Protein 9KZA (pdb70)

Secondary structure (DSSP, 8-state):
-B-TTT-SBGGG--GGG------S-EEEEEES-----TT--HHHHHHH-TT-EEEE--SS---HHHHHHHT-TTSEEEEES-GGGS-TTS-EESSPPSSSPEEEEEEES-HHHHHHHHHS-GGGTTSPEEPP-GGGGGGGTS----HHHHHHHHHHHTT-HHHHHHHHHHHHHHHHHHHHHT-/-B-TTT-SBGGG--GGG------S-EEEEEES-----TT--HHHHHHH-TT-EEEE--SS---HHHHHHHT-TTSEEEEE--GGGS-TTS-EESSPPSSSPEEEEEEES-HHHHHHHHHS-GGGTTSPEEPP-GGGGGGGT-----HHHHHHHHHHHTT-HHHHHHHHHHHHHHHHHHHHHT-

Nearest PDB structures (foldseek):
  1bmt-assembly1_B  TM=3.415E-01  e=7.542E-02  Escherichia coli
  5dzs-assembly2_A  TM=2.356E-01  e=1.174E+00  Clostridioides difficile 630
  6kj8-assembly1_E-2  TM=3.537E-01  e=7.171E+00  Escherichia coli K-12
  1bmt-assembly1_B  TM=3.044E-01  e=2.001E-02  Escherichia coli
  3kw2-assembly1_B  TM=4.092E-01  e=3.458E-01  Porphyromonas gingivalis ATCC 33277

B-factor: mean 41.58, std 12.03, range [20.18, 84.3]

Radius of gyration: 24.25 Å; Cα contacts (8 Å, |Δi|>4): 607; chains: 2; bounding box: 52×54×65 Å

Sequence (366 aa):
RRCQRCLLPEKLCLCSTITPAQAKSRFCLLMFDTPMKPSNTGRLIADILPDTVAFQWSRTEPSQDLLDLVQNPYYQPMVVFPASYADEQREVIFTPPAGKPPLFIMLDGTWPEARKMFRKSPYLDNLPVISVDLSRLSAYRLREYCTAEVAIALLDMAGDTGAAAGLGEHFTRFKTRYLAGKTRRCQRCLLPEKLCLCSTITPAQAKSRFCLLMFDTPMKPSNTGRLIADILPDTVAFQWSRTEPSQDLLDLVQNPYYQPMVVFPASYADEQREVIFTPPAGKPPLFIMLDGTWPEARKMFRKSPYLDNLPVISVDLSRLSAYRLRQYCTAEVAIALLDMAGDTGAAAGLGEHFTRFKTRYLAGKT

Solvent-accessible surface area: 18010 Å² total; per-residue (Å²): 178,98,24,172,143,6,17,0,36,64,187,33,51,2,46,117,43,46,96,80,31,171,31,85,2,62,0,0,1,0,18,29,39,68,71,58,49,21,76,20,11,0,22,1,0,33,46,3,5,89,70,18,38,54,30,94,19,37,108,66,114,40,46,114,98,5,38,74,25,6,121,58,111,138,20,55,12,0,0,10,11,49,30,105,98,17,110,194,103,39,107,45,29,137,87,19,49,104,80,76,29,8,0,0,0,4,12,3,20,74,146,81,35,9,13,31,0,17,165,24,0,96,28,3,71,130,21,19,0,0,22,25,55,41,70,95,0,56,83,40,164,25,80,116,138,47,28,0,17,24,0,0,0,0,0,22,26,35,56,18,75,54,0,0,50,21,0,5,97,3,4,62,57,8,104,81,62,75,85,48,31,150,154,118,52,18,154,140,4,26,0,41,121,180,36,48,2,44,114,45,46,93,82,33,171,31,85,2,62,0,0,1,0,10,11,27,71,53,62,34,45,77,18,10,0,19,0,0,34,41,3,6,89,72,16,37,55,30,83,35,35,56,114,133,40,46,111,99,5,33,77,25,8,126,56,110,138,22,48,12,0,1,13,10,58,31,100,92,21,70,118,106,35,108,46,30,139,81,16,48,107,83,83,31,9,0,0,0,5,12,1,19,70,121,65,26,10,12,44,0,20,169,49,0,94,38,4,74,107,25,13,0,0,22,24,58,44,83,95,2,85,81,38,163,35,96,150,103,48,26,0,13,24,0,0,0,0,0,20,24,34,55,16,77,52,0,0,50,22,0,5,100,3,4,58,62,7,104,82,62,62,82,52,34,98,126

Structure (mmCIF, N/CA/C/O backbone):
data_9KZA
#
_entry.id   9KZA
#
_cell.length_a   58.660
_cell.length_b   41.980
_cell.length_c   74.640
_cell.angle_alpha   90.00
_cell.angle_beta   97.40
_cell.angle_gamma   90.00
#
_symmetry.space_group_name_H-M   'P 1 21 1'
#
loop_
_entity.id
_entity.type
_entity.pdbx_description
1 polymer 'tRNA-uridine aminocarboxypropyltransferase'
2 non-polymer SINEFUNGIN
3 non-polymer 'ZINC ION'
4 non-polymer 'SULFATE ION'
5 water water
#
loop_
_atom_site.group_PDB
_atom_site.id
_atom_site.type_symbol
_atom_site.label_atom_id
_atom_site.label_alt_id
_atom_site.label_comp_id
_atom_site.label_asym_id
_atom_site.label_entity_id
_atom_site.label_seq_id
_atom_site.pdbx_PDB_ins_code
_atom_site.Cartn_x
_atom_site.Cartn_y
_atom_site.Cartn_z
_atom_site.occupancy
_atom_site.B_iso_or_equiv
_atom_site.auth_seq_id
_atom_site.auth_comp_id
_atom_site.auth_asym_id
_atom_site.auth_atom_id
_atom_site.pdbx_PDB_model_num
ATOM 1 N N . ARG A 1 1 ? 21.805 -16.941 41.944 1.00 62.35 29 ARG A N 1
ATOM 2 C CA . ARG A 1 1 ? 22.354 -15.773 42.617 1.00 58.84 29 ARG A CA 1
ATOM 3 C C . ARG A 1 1 ? 21.419 -14.576 42.490 1.00 57.69 29 ARG A C 1
ATOM 4 O O . ARG A 1 1 ? 21.452 -13.671 43.323 1.00 58.40 29 ARG A O 1
ATOM 9 N N . ARG A 1 2 ? 20.603 -14.564 41.437 1.00 53.73 30 ARG A N 1
ATOM 10 C CA . ARG A 1 2 ? 19.648 -13.492 41.194 1.00 52.07 30 ARG A CA 1
ATOM 11 C C . ARG A 1 2 ? 18.247 -13.981 41.529 1.00 55.07 30 ARG A C 1
ATOM 12 O O . ARG A 1 2 ? 17.885 -15.125 41.228 1.00 54.25 30 ARG A O 1
ATOM 20 N N . CYS A 1 3 ? 17.467 -13.126 42.177 1.00 46.45 31 CYS A N 1
ATOM 21 C CA . CYS A 1 3 ? 16.093 -13.492 42.475 1.00 41.52 31 CYS A CA 1
ATOM 22 C C . CYS A 1 3 ? 15.332 -13.686 41.173 1.00 45.53 31 CYS A C 1
ATOM 23 O O . CYS A 1 3 ? 15.491 -12.917 40.224 1.00 44.94 31 CYS A O 1
ATOM 26 N N . GLN A 1 4 ? 14.527 -14.745 41.108 1.00 51.45 32 GLN A N 1
ATOM 27 C CA . GLN A 1 4 ? 13.785 -14.969 39.877 1.00 54.27 32 GLN A CA 1
ATOM 28 C C . GLN A 1 4 ? 12.553 -14.082 39.774 1.00 48.14 32 GLN A C 1
ATOM 29 O O . GLN A 1 4 ? 12.048 -13.888 38.666 1.00 46.48 32 GLN A O 1
ATOM 35 N N . ARG A 1 5 ? 12.079 -13.524 40.889 1.00 46.78 33 ARG A N 1
ATOM 36 C CA . ARG A 1 5 ? 10.925 -12.632 40.848 1.00 48.24 33 ARG A CA 1
ATOM 37 C C . ARG A 1 5 ? 11.336 -11.193 40.566 1.00 45.77 33 ARG A C 1
ATOM 38 O O . ARG A 1 5 ? 10.778 -10.558 39.668 1.00 51.11 33 ARG A O 1
ATOM 43 N N . CYS A 1 6 ? 12.302 -10.657 41.311 1.00 43.58 34 CYS A N 1
ATOM 44 C CA . CYS A 1 6 ? 12.654 -9.249 41.178 1.00 40.73 34 CYS A CA 1
ATOM 45 C C . CYS A 1 6 ? 13.938 -9.017 40.387 1.00 41.70 34 CYS A C 1
ATOM 46 O O . CYS A 1 6 ? 14.286 -7.859 40.128 1.00 39.87 34 CYS A O 1
ATOM 49 N N . LEU A 1 7 ? 14.638 -10.079 39.981 1.00 40.97 35 LEU A N 1
ATOM 50 C CA . LEU A 1 7 ? 15.760 -10.037 39.041 1.00 43.36 35 LEU A CA 1
ATOM 51 C C . LEU A 1 7 ? 17.003 -9.336 39.578 1.00 46.39 35 LEU A C 1
ATOM 52 O O . LEU A 1 7 ? 17.922 -9.058 38.804 1.00 52.93 35 LEU A O 1
ATOM 57 N N . LEU A 1 8 ? 17.054 -9.021 40.855 1.00 42.55 36 LEU A N 1
ATOM 58 C CA . LEU A 1 8 ? 18.231 -8.456 41.495 1.00 41.71 36 LEU A CA 1
ATOM 59 C C . LEU A 1 8 ? 19.040 -9.563 42.152 1.00 44.61 36 LEU A C 1
ATOM 60 O O . LEU A 1 8 ? 18.513 -10.648 42.408 1.00 43.19 36 LEU A O 1
ATOM 65 N N . PRO A 1 9 ? 20.326 -9.329 42.442 1.00 45.54 37 PRO A N 1
ATOM 66 C CA . PRO A 1 9 ? 21.087 -10.291 43.255 1.00 47.52 37 PRO A CA 1
ATOM 67 C C . PRO A 1 9 ? 20.318 -10.655 44.521 1.00 47.66 37 PRO A C 1
ATOM 68 O O . PRO A 1 9 ? 19.513 -9.870 45.026 1.00 41.29 37 PRO A O 1
ATOM 72 N N . GLU A 1 10 ? 20.560 -11.869 45.032 1.00 45.86 38 GLU A N 1
ATOM 73 C CA . GLU A 1 10 ? 19.689 -12.418 46.074 1.00 42.70 38 GLU A CA 1
ATOM 74 C C . GLU A 1 10 ? 19.792 -11.632 47.379 1.00 44.42 38 GLU A C 1
ATOM 75 O O . GLU A 1 10 ? 18.793 -11.463 48.096 1.00 41.79 38 GLU A O 1
ATOM 77 N N . LYS A 1 11 ? 20.988 -11.158 47.724 1.00 40.82 39 LYS A N 1
ATOM 78 C CA . LYS A 1 11 ? 21.086 -10.335 48.922 1.00 45.57 39 LYS A CA 1
ATOM 79 C C . LYS A 1 11 ? 20.380 -8.992 48.758 1.00 44.55 39 LYS A C 1
ATOM 80 O O . LYS A 1 11 ? 20.131 -8.322 49.764 1.00 45.53 39 LYS A O 1
ATOM 86 N N . LEU A 1 12 ? 20.033 -8.599 47.529 1.00 39.14 40 LEU A N 1
ATOM 87 C CA . LEU A 1 12 ? 19.340 -7.341 47.268 1.00 39.55 40 LEU A CA 1
ATOM 88 C C . LEU A 1 12 ? 17.864 -7.532 46.933 1.00 39.14 40 LEU A C 1
ATOM 89 O O . LEU A 1 12 ? 17.212 -6.575 46.495 1.00 38.59 40 LEU A O 1
ATOM 94 N N . CYS A 1 13 ? 17.328 -8.735 47.139 1.00 37.28 41 CYS A N 1
ATOM 95 C CA . CYS A 1 13 ? 15.944 -9.044 46.787 1.00 40.82 41 CYS A CA 1
ATOM 96 C C . CYS A 1 13 ? 14.974 -8.072 47.452 1.00 35.42 41 CYS A C 1
ATOM 97 O O . CYS A 1 13 ? 15.040 -7.832 48.661 1.00 34.49 41 CYS A O 1
ATOM 100 N N . LEU A 1 14 ? 14.070 -7.504 46.651 1.00 37.67 42 LEU A N 1
ATOM 101 C CA . LEU A 1 14 ? 13.126 -6.508 47.146 1.00 34.66 42 LEU A CA 1
ATOM 102 C C . LEU A 1 14 ? 11.718 -7.061 47.321 1.00 35.50 42 LEU A C 1
ATOM 103 O O . LEU A 1 14 ? 10.804 -6.295 47.655 1.00 32.38 42 LEU A O 1
ATOM 108 N N . CYS A 1 15 ? 11.514 -8.363 47.111 1.00 33.25 43 CYS A N 1
ATOM 109 C CA . CYS A 1 15 ? 10.146 -8.874 47.036 1.00 36.38 43 CYS A CA 1
ATOM 110 C C . CYS A 1 15 ? 9.360 -8.564 48.310 1.00 42.16 43 CYS A C 1
ATOM 111 O O . CYS A 1 15 ? 8.163 -8.249 48.253 1.00 38.89 43 CYS A O 1
ATOM 114 N N . SER A 1 16 ? 10.027 -8.586 49.465 1.00 35.91 44 SER A N 1
ATOM 115 C CA . SER A 1 16 ? 9.310 -8.352 50.710 1.00 36.26 44 SER A CA 1
ATOM 116 C C . SER A 1 16 ? 8.841 -6.909 50.856 1.00 38.82 44 SER A C 1
ATOM 117 O O . SER A 1 16 ? 7.917 -6.655 51.630 1.00 36.93 44 SER A O 1
ATOM 120 N N . THR A 1 17 ? 9.434 -5.970 50.123 1.00 35.70 45 THR A N 1
ATOM 121 C CA . THR A 1 17 ? 9.023 -4.573 50.202 1.00 37.32 45 THR A CA 1
ATOM 122 C C . THR A 1 17 ? 7.760 -4.253 49.415 1.00 34.91 45 THR A C 1
ATOM 123 O O . THR A 1 17 ? 7.221 -3.161 49.598 1.00 32.50 45 THR A O 1
ATOM 127 N N . ILE A 1 18 ? 7.294 -5.136 48.536 1.00 34.05 46 ILE A N 1
ATOM 128 C CA . ILE A 1 18 ? 6.320 -4.737 47.518 1.00 32.39 46 ILE A CA 1
ATOM 129 C C . ILE A 1 18 ? 4.940 -4.583 48.141 1.00 32.46 46 ILE A C 1
ATOM 130 O O . ILE A 1 18 ? 4.388 -5.538 48.695 1.00 26.89 46 ILE A O 1
ATOM 135 N N . THR A 1 19 ? 4.371 -3.379 48.042 1.00 31.23 47 THR A N 1
ATOM 136 C CA . THR A 1 19 ? 3.006 -3.129 48.504 1.00 30.88 47 THR A CA 1
ATOM 137 C C . THR A 1 19 ? 2.197 -2.670 47.304 1.00 29.97 47 THR A C 1
ATOM 138 O O . THR A 1 19 ? 2.339 -1.515 46.861 1.00 27.36 47 THR A O 1
ATOM 142 N N . PRO A 1 20 ? 1.363 -3.523 46.724 1.00 28.58 48 PRO A N 1
ATOM 143 C CA . PRO A 1 20 ? 0.624 -3.123 45.527 1.00 31.78 48 PRO A CA 1
ATOM 144 C C . PRO A 1 20 ? -0.355 -2.017 45.859 1.00 33.45 48 PRO A C 1
ATOM 145 O O . PRO A 1 20 ? -0.763 -1.832 47.007 1.00 38.76 48 PRO A O 1
ATOM 149 N N . ALA A 1 21 ? -0.716 -1.259 44.842 1.00 32.60 49 ALA A N 1
ATOM 150 C CA . ALA A 1 21 ? -1.666 -0.185 45.030 1.00 27.31 49 ALA A CA 1
ATOM 151 C C . ALA A 1 21 ? -2.864 -0.428 44.122 1.00 33.21 49 ALA A C 1
ATOM 152 O O . ALA A 1 21 ? -2.992 -1.479 43.486 1.00 38.55 49 ALA A O 1
ATOM 154 N N . GLN A 1 22 ? -3.757 0.544 44.090 1.00 33.00 50 GLN A N 1
ATOM 155 C CA . GLN A 1 22 ? -4.917 0.486 43.225 1.00 33.26 50 GLN A CA 1
ATOM 156 C C . GLN A 1 22 ? -5.014 1.791 42.452 1.00 32.25 50 GLN A C 1
ATOM 157 O O . GLN A 1 22 ? -4.495 2.828 42.876 1.00 29.74 50 GLN A O 1
ATOM 163 N N . ALA A 1 23 ? -5.679 1.716 41.304 1.00 28.93 51 ALA A N 1
ATOM 164 C CA . ALA A 1 23 ? -5.746 2.830 40.378 1.00 29.12 51 ALA A CA 1
ATOM 165 C C . ALA A 1 23 ? -6.977 2.629 39.514 1.00 30.17 51 ALA A C 1
ATOM 166 O O . ALA A 1 23 ? -7.411 1.492 39.284 1.00 27.97 51 ALA A O 1
ATOM 168 N N . LYS A 1 24 ? -7.544 3.742 39.051 1.00 26.12 52 LYS A N 1
ATOM 169 C CA . LYS A 1 24 ? -8.588 3.666 38.040 1.00 29.01 52 LYS A CA 1
ATOM 170 C C . LYS A 1 24 ? -8.003 3.275 36.689 1.00 28.29 52 LYS A C 1
ATOM 171 O O . LYS A 1 24 ? -8.650 2.572 35.902 1.00 28.23 52 LYS A O 1
ATOM 174 N N . SER A 1 25 ? -6.768 3.712 36.416 1.00 24.51 53 SER A N 1
ATOM 175 C CA . SER A 1 25 ? -6.077 3.397 35.175 1.00 25.66 53 SER A CA 1
ATOM 176 C C . SER A 1 25 ? -5.719 1.922 35.117 1.00 24.59 53 SER A C 1
ATOM 177 O O . SER A 1 25 ? -5.559 1.260 36.142 1.00 25.47 53 SER A O 1
ATOM 180 N N . ARG A 1 26 ? -5.545 1.421 33.896 1.00 25.09 54 ARG A N 1
ATOM 181 C CA . ARG A 1 26 ? -5.039 0.075 33.695 1.00 22.24 54 ARG A CA 1
ATOM 182 C C . ARG A 1 26 ? -3.989 0.084 32.599 1.00 24.45 54 ARG A C 1
ATOM 183 O O . ARG A 1 26 ? -4.083 0.854 31.635 1.00 23.28 54 ARG A O 1
ATOM 191 N N . PHE A 1 27 ? -2.989 -0.790 32.756 1.00 24.20 55 PHE A N 1
ATOM 192 C CA . PHE A 1 27 ? -1.895 -0.940 31.810 1.00 24.21 55 PHE A CA 1
ATOM 193 C C . PHE A 1 27 ? -1.977 -2.273 31.087 1.00 26.23 55 PHE A C 1
ATOM 194 O O . PHE A 1 27 ? -2.414 -3.283 31.651 1.00 24.83 55 PHE A O 1
ATOM 202 N N . CYS A 1 28 ? -1.518 -2.261 29.839 1.00 23.72 56 CYS A N 1
ATOM 203 C CA . CYS A 1 28 ? -1.359 -3.465 29.043 1.00 30.50 56 CYS A CA 1
ATOM 204 C C . CYS A 1 28 ? 0.043 -3.425 28.458 1.00 32.18 56 CYS A C 1
ATOM 205 O O . CYS A 1 28 ? 0.395 -2.470 27.760 1.00 28.28 56 CYS A O 1
ATOM 208 N N . LEU A 1 29 ? 0.849 -4.437 28.773 1.00 26.59 57 LEU A N 1
ATOM 209 C CA . LEU A 1 29 ? 2.246 -4.469 28.358 1.00 29.42 57 LEU A CA 1
A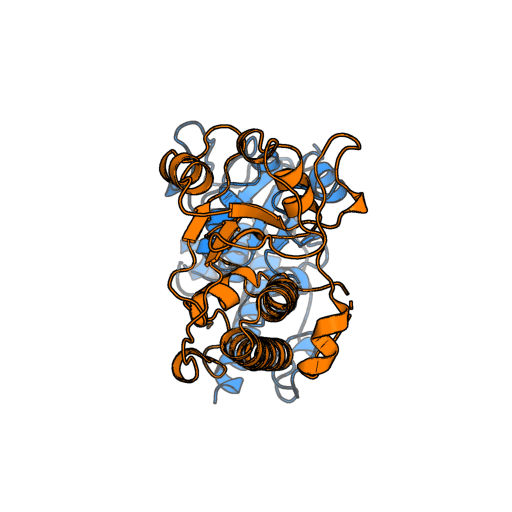TOM 210 C C . LEU A 1 29 ? 2.373 -5.368 27.132 1.00 31.42 57 LEU A C 1
ATOM 211 O O . LEU A 1 29 ? 2.050 -6.560 27.193 1.00 35.58 57 LEU A O 1
ATOM 216 N N . LEU A 1 30 ? 2.810 -4.794 26.020 1.00 29.32 58 LEU A N 1
ATOM 217 C CA . LEU A 1 30 ? 3.151 -5.563 24.824 1.00 37.04 58 LEU A CA 1
ATOM 218 C C . LEU A 1 30 ? 4.654 -5.755 24.877 1.00 38.78 58 LEU A C 1
ATOM 219 O O . LEU A 1 30 ? 5.410 -4.822 24.608 1.00 37.10 58 LEU A O 1
ATOM 224 N N . MET A 1 31 ? 5.089 -6.959 25.256 1.00 40.06 59 MET A N 1
ATOM 225 C CA . MET A 1 31 ? 6.500 -7.234 25.490 1.00 43.77 59 MET A CA 1
ATOM 226 C C . MET A 1 31 ? 7.142 -7.851 24.251 1.00 49.15 59 MET A C 1
ATOM 227 O O . MET A 1 31 ? 6.653 -8.854 23.716 1.00 50.11 59 MET A O 1
ATOM 232 N N . PHE A 1 32 ? 8.226 -7.226 23.788 1.00 53.02 60 PHE A N 1
ATOM 233 C CA . PHE A 1 32 ? 9.001 -7.779 22.685 1.00 56.01 60 PHE A CA 1
ATOM 234 C C . PHE A 1 32 ? 9.673 -9.090 23.075 1.00 54.55 60 PHE A C 1
ATOM 235 O O . PHE A 1 32 ? 9.796 -9.987 22.236 1.00 61.36 60 PHE A O 1
ATOM 243 N N . ASP A 1 33 ? 10.106 -9.222 24.331 1.00 57.79 61 ASP A N 1
ATOM 244 C CA . ASP A 1 33 ? 10.812 -10.410 24.808 1.00 60.39 61 ASP A CA 1
ATOM 245 C C . ASP A 1 33 ? 10.279 -10.788 26.186 1.00 68.40 61 ASP A C 1
ATOM 246 O O . ASP A 1 33 ? 10.486 -10.051 27.158 1.00 68.16 61 ASP A O 1
ATOM 248 N N . THR A 1 34 ? 9.609 -11.936 26.275 1.00 58.87 62 THR A N 1
ATOM 249 C CA . THR A 1 34 ? 9.107 -12.430 27.553 1.00 65.99 62 THR A CA 1
ATOM 250 C C . THR A 1 34 ? 9.987 -13.560 28.069 1.00 72.68 62 THR A C 1
ATOM 251 O O . THR A 1 34 ? 9.973 -13.881 29.254 1.00 74.85 62 THR A O 1
ATOM 253 N N . PRO A 1 36 ? 13.630 -14.003 27.643 1.00 76.43 64 PRO A N 1
ATOM 254 C CA . PRO A 1 36 ? 13.190 -14.142 29.039 1.00 73.94 64 PRO A CA 1
ATOM 255 C C . PRO A 1 36 ? 12.839 -12.789 29.646 1.00 70.38 64 PRO A C 1
ATOM 256 O O . PRO A 1 36 ? 12.412 -11.889 28.919 1.00 74.38 64 PRO A O 1
ATOM 260 N N . MET A 1 37 ? 13.019 -12.644 30.956 1.00 68.85 65 MET A N 1
ATOM 261 C CA . MET A 1 37 ? 12.714 -11.401 31.652 1.00 68.93 65 MET A CA 1
ATOM 262 C C . MET A 1 37 ? 14.018 -10.668 31.950 1.00 63.76 65 MET A C 1
ATOM 263 O O . MET A 1 37 ? 14.905 -11.214 32.616 1.00 60.78 65 MET A O 1
ATOM 268 N N . LYS A 1 38 ? 14.133 -9.429 31.443 1.00 61.73 66 LYS A N 1
ATOM 269 C CA . LYS A 1 38 ? 15.363 -8.654 31.586 1.00 58.60 66 LYS A CA 1
ATOM 270 C C . LYS A 1 38 ? 15.216 -7.629 32.698 1.00 57.88 66 LYS A C 1
ATOM 271 O O . LYS A 1 38 ? 14.183 -6.940 32.770 1.00 59.49 66 LYS A O 1
ATOM 274 N N . PRO A 1 39 ? 16.209 -7.512 33.582 1.00 54.26 67 PRO A N 1
ATOM 275 C CA . PRO A 1 39 ? 16.144 -6.467 34.620 1.00 53.80 67 PRO A CA 1
ATOM 276 C C . PRO A 1 39 ? 16.038 -5.061 34.048 1.00 54.58 67 PRO A C 1
ATOM 277 O O . PRO A 1 39 ? 15.370 -4.199 34.636 1.00 52.76 67 PRO A O 1
ATOM 281 N N . SER A 1 40 ? 16.659 -4.814 32.896 1.00 54.79 68 SER A N 1
ATOM 282 C CA . SER A 1 40 ? 16.652 -3.484 32.306 1.00 53.40 68 SER A CA 1
ATOM 283 C C . SER A 1 40 ? 15.281 -3.083 31.770 1.00 55.38 68 SER A C 1
ATOM 284 O O . SER A 1 40 ? 15.051 -1.890 31.539 1.00 54.11 68 SER A O 1
ATOM 287 N N . ASN A 1 41 ? 14.371 -4.035 31.562 1.00 49.32 69 ASN A N 1
ATOM 288 C CA . ASN A 1 41 ? 13.013 -3.713 31.136 1.00 49.64 69 ASN A CA 1
ATOM 289 C C . ASN A 1 41 ? 12.156 -3.462 32.371 1.00 47.43 69 ASN A C 1
ATOM 290 O O . ASN A 1 41 ? 12.039 -4.329 33.238 1.00 40.63 69 ASN A O 1
ATOM 295 N N . THR A 1 42 ? 11.571 -2.268 32.444 1.00 41.70 70 THR A N 1
ATOM 296 C CA . THR A 1 42 ? 10.928 -1.773 33.651 1.00 39.92 70 THR A CA 1
ATOM 297 C C . THR A 1 42 ? 9.406 -1.837 33.592 1.00 37.28 70 THR A C 1
ATOM 298 O O . THR A 1 42 ? 8.750 -1.520 34.584 1.00 38.44 70 THR A O 1
ATOM 302 N N . GLY A 1 43 ? 8.833 -2.255 32.464 1.00 41.68 71 GLY A N 1
ATOM 303 C CA . GLY A 1 43 ? 7.399 -2.478 32.413 1.00 38.43 71 GLY A CA 1
ATOM 304 C C . GLY A 1 43 ? 6.924 -3.459 33.467 1.00 32.13 71 GLY A C 1
ATOM 305 O O . GLY A 1 43 ? 5.804 -3.340 33.974 1.00 34.59 71 GLY A O 1
ATOM 306 N N . ARG A 1 44 ? 7.771 -4.426 33.836 1.00 33.57 72 ARG A N 1
ATOM 307 C CA . ARG A 1 44 ? 7.373 -5.389 34.859 1.00 36.18 72 ARG A CA 1
ATOM 308 C C . ARG A 1 44 ? 7.175 -4.731 36.215 1.00 34.21 72 ARG A C 1
ATOM 309 O O . ARG A 1 44 ? 6.409 -5.239 37.041 1.00 28.79 72 ARG A O 1
ATOM 317 N N . LEU A 1 45 ? 7.854 -3.614 36.477 1.00 33.41 73 LEU A N 1
ATOM 318 C CA . LEU A 1 45 ? 7.645 -2.952 37.760 1.00 29.63 73 LEU A CA 1
ATOM 319 C C . LEU A 1 45 ? 6.222 -2.422 37.877 1.00 29.90 73 LEU A C 1
ATOM 320 O O . LEU A 1 45 ? 5.665 -2.367 38.980 1.00 25.93 73 LEU A O 1
ATOM 325 N N . ILE A 1 46 ? 5.618 -2.032 36.753 1.00 27.36 74 ILE A N 1
ATOM 326 C CA . ILE A 1 46 ? 4.231 -1.576 36.782 1.00 24.73 74 ILE A CA 1
ATOM 327 C C . ILE A 1 46 ? 3.337 -2.672 37.365 1.00 23.44 74 ILE A C 1
ATOM 328 O O . ILE A 1 46 ? 2.503 -2.425 38.243 1.00 24.47 74 ILE A O 1
ATOM 333 N N . ALA A 1 47 ? 3.543 -3.903 36.912 1.00 27.33 75 ALA A N 1
ATOM 334 C CA . ALA A 1 47 ? 2.719 -5.038 37.328 1.00 28.96 75 ALA A CA 1
ATOM 335 C C . ALA A 1 47 ? 2.900 -5.381 38.802 1.00 28.54 75 ALA A C 1
ATOM 336 O O . ALA A 1 47 ? 1.960 -5.885 39.434 1.00 26.39 75 ALA A O 1
ATOM 338 N N . ASP A 1 48 ? 4.083 -5.117 39.373 1.00 28.96 76 ASP A N 1
ATOM 339 C CA . ASP A 1 48 ? 4.273 -5.306 40.815 1.00 27.28 76 ASP A CA 1
ATOM 340 C C . ASP A 1 48 ? 3.341 -4.407 41.615 1.00 22.92 76 ASP A C 1
ATOM 341 O O . ASP A 1 48 ? 2.739 -4.834 42.609 1.00 28.23 76 ASP A O 1
ATOM 346 N N . ILE A 1 49 ? 3.229 -3.144 41.211 1.00 25.78 77 ILE A N 1
ATOM 347 C CA . ILE A 1 49 ? 2.431 -2.175 41.959 1.00 23.59 77 ILE A CA 1
ATOM 348 C C . ILE A 1 49 ? 0.953 -2.277 41.583 1.00 22.84 77 ILE A C 1
ATOM 349 O O . ILE A 1 49 ? 0.076 -2.033 42.418 1.00 24.68 77 ILE A O 1
ATOM 354 N N . LEU A 1 50 ? 0.650 -2.620 40.339 1.00 24.88 78 LEU A N 1
ATOM 355 C CA . LEU A 1 50 ? -0.728 -2.751 39.846 1.00 24.47 78 LEU A CA 1
ATOM 356 C C . LEU A 1 50 ? -0.891 -4.155 39.267 1.00 21.20 78 LEU A C 1
ATOM 357 O O . LEU A 1 50 ? -0.692 -4.369 38.064 1.00 22.46 78 LEU A O 1
ATOM 362 N N . PRO A 1 51 ? -1.206 -5.147 40.104 1.00 24.12 79 PRO A N 1
ATOM 363 C CA . PRO A 1 51 ? -1.218 -6.543 39.617 1.00 27.83 79 PRO A CA 1
ATOM 364 C C . PRO A 1 51 ? -2.315 -6.854 38.610 1.00 27.59 79 PRO A C 1
ATOM 365 O O . PRO A 1 51 ? -2.332 -7.978 38.083 1.00 26.44 79 PRO A O 1
ATOM 369 N N . ASP A 1 52 ? -3.235 -5.917 38.317 1.00 26.80 80 ASP A N 1
ATOM 370 C CA . ASP A 1 52 ? -4.186 -6.140 37.235 1.00 24.76 80 ASP A CA 1
ATOM 371 C C . ASP A 1 52 ? -3.616 -5.763 35.882 1.00 26.51 80 ASP A C 1
ATOM 372 O O . ASP A 1 52 ? -4.314 -5.879 34.865 1.00 26.54 80 ASP A O 1
ATOM 377 N N . THR A 1 53 ? -2.344 -5.372 35.842 1.00 25.76 81 THR A N 1
ATOM 378 C CA . THR A 1 53 ? -1.655 -5.136 34.581 1.00 23.16 81 THR A CA 1
ATOM 379 C C . THR A 1 53 ? -1.683 -6.389 33.717 1.00 26.53 81 THR A C 1
ATOM 380 O O . THR A 1 53 ? -1.296 -7.475 34.169 1.00 28.42 81 THR A O 1
ATOM 384 N N . VAL A 1 54 ? -2.125 -6.239 32.463 1.00 24.34 82 VAL A N 1
ATOM 385 C CA . VAL A 1 54 ? -2.137 -7.349 31.518 1.00 29.52 82 VAL A CA 1
ATOM 386 C C . VAL A 1 54 ? -0.834 -7.298 30.737 1.00 27.88 82 VAL A C 1
ATOM 387 O O . VAL A 1 54 ? -0.329 -6.217 30.431 1.00 28.69 82 VAL A O 1
ATOM 391 N N . ALA A 1 55 ? -0.247 -8.454 30.466 1.00 29.82 83 ALA A N 1
ATOM 392 C CA . ALA A 1 55 ? 1.017 -8.511 29.741 1.00 29.23 83 ALA A CA 1
ATOM 393 C C . ALA A 1 55 ? 0.936 -9.581 28.664 1.00 33.58 83 ALA A C 1
ATOM 394 O O . ALA A 1 55 ? 0.406 -10.670 28.912 1.00 34.73 83 ALA A O 1
ATOM 396 N N . PHE A 1 56 ? 1.449 -9.265 27.473 1.00 35.17 84 PHE A N 1
ATOM 397 C CA . PHE A 1 56 ? 1.509 -10.216 26.367 1.00 34.14 84 PHE A CA 1
ATOM 398 C C . PHE A 1 56 ? 2.892 -10.210 25.743 1.00 40.93 84 PHE A C 1
ATOM 399 O O . PHE A 1 56 ? 3.585 -9.188 25.735 1.00 36.20 84 PHE A O 1
ATOM 407 N N . GLN A 1 57 ? 3.265 -11.368 25.200 1.00 43.00 85 GLN A N 1
ATOM 408 C CA . GLN A 1 57 ? 4.356 -11.462 24.245 1.00 42.83 85 GLN A CA 1
ATOM 409 C C . GLN A 1 57 ? 3.908 -10.891 22.908 1.00 41.73 85 GLN A C 1
ATOM 410 O O . GLN A 1 57 ? 2.874 -11.301 22.373 1.00 46.41 85 GLN A O 1
ATOM 416 N N . TRP A 1 58 ? 4.677 -9.946 22.361 1.00 45.64 86 TRP A N 1
ATOM 417 C CA . TRP A 1 58 ? 4.290 -9.294 21.113 1.00 45.34 86 TRP A CA 1
ATOM 418 C C . TRP A 1 58 ? 4.610 -10.172 19.911 1.00 49.58 86 TRP A C 1
ATOM 419 O O . TRP A 1 58 ? 5.648 -10.831 19.867 1.00 46.77 86 TRP A O 1
ATOM 430 N N . SER A 1 59 ? 3.727 -10.155 18.920 1.00 51.04 87 SER A N 1
ATOM 431 C CA . SER A 1 59 ? 3.912 -10.938 17.707 1.00 59.68 87 SER A CA 1
ATOM 432 C C . SER A 1 59 ? 3.690 -10.048 16.494 1.00 62.89 87 SER A C 1
ATOM 433 O O . SER A 1 59 ? 2.810 -9.181 16.504 1.00 59.81 87 SER A O 1
ATOM 436 N N . ARG A 1 60 ? 4.492 -10.271 15.445 1.00 62.02 88 ARG A N 1
ATOM 437 C CA . ARG A 1 60 ? 4.395 -9.421 14.262 1.00 62.73 88 ARG A CA 1
ATOM 438 C C . ARG A 1 60 ? 3.184 -9.789 13.416 1.00 66.05 88 ARG A C 1
ATOM 439 O O . ARG A 1 60 ? 2.552 -8.910 12.815 1.00 72.49 88 ARG A O 1
ATOM 447 N N . THR A 1 61 ? 2.830 -11.077 13.370 1.00 66.40 89 THR A N 1
ATOM 448 C CA . THR A 1 61 ? 1.839 -11.558 12.419 1.00 68.60 89 THR A CA 1
ATOM 449 C C . THR A 1 61 ? 0.674 -12.328 13.020 1.00 68.19 89 THR A C 1
ATOM 450 O O . THR A 1 61 ? -0.310 -12.558 12.307 1.00 71.87 89 THR A O 1
ATOM 454 N N . GLU A 1 62 ? 0.744 -12.745 14.279 1.00 63.89 90 GLU A N 1
ATOM 455 C CA . GLU A 1 62 ? -0.325 -13.541 14.885 1.00 61.99 90 GLU A CA 1
ATOM 456 C C . GLU A 1 62 ? -0.645 -13.024 16.281 1.00 59.14 90 GLU A C 1
ATOM 457 O O . GLU A 1 62 ? -0.437 -13.721 17.285 1.00 53.47 90 GLU A O 1
ATOM 463 N N . PRO A 1 63 ? -1.192 -11.807 16.374 1.00 53.53 91 PRO A N 1
ATOM 464 C CA . PRO A 1 63 ? -1.515 -11.236 17.687 1.00 48.18 91 PRO A CA 1
ATOM 465 C C . PRO A 1 63 ? -2.557 -12.071 18.420 1.00 48.93 91 PRO A C 1
ATOM 466 O O . PRO A 1 63 ? -3.480 -12.618 17.814 1.00 49.68 91 PRO A O 1
ATOM 470 N N . SER A 1 64 ? -2.405 -12.148 19.743 1.00 48.16 92 SER A N 1
ATOM 471 C CA . SER A 1 64 ? -3.298 -12.950 20.571 1.00 42.96 92 SER A CA 1
ATOM 472 C C . SER A 1 64 ? -4.740 -12.467 20.450 1.00 42.33 92 SER A C 1
ATOM 473 O O . SER A 1 64 ? -5.009 -11.263 20.389 1.00 38.36 92 SER A O 1
ATOM 476 N N . GLN A 1 65 ? -5.678 -13.418 20.393 1.00 38.00 93 GLN A N 1
ATOM 477 C CA . GLN A 1 65 ? -7.086 -13.039 20.385 1.00 39.49 93 GLN A CA 1
ATOM 478 C C . GLN A 1 65 ? -7.487 -12.354 21.688 1.00 36.92 93 GLN A C 1
ATOM 479 O O . GLN A 1 65 ? -8.347 -11.457 21.686 1.00 35.82 93 GLN A O 1
ATOM 485 N N . ASP A 1 66 ? -6.871 -12.752 22.801 1.00 31.28 94 ASP A N 1
ATOM 486 C CA . ASP A 1 66 ? -7.143 -12.102 24.079 1.00 34.35 94 ASP A CA 1
ATOM 487 C C . ASP A 1 66 ? -6.672 -10.663 24.088 1.00 33.48 94 ASP A C 1
ATOM 488 O O . ASP A 1 66 ? -7.272 -9.822 24.767 1.00 31.48 94 ASP A O 1
ATOM 493 N N . LEU A 1 67 ? -5.561 -10.379 23.403 1.00 31.21 95 LEU A N 1
ATOM 494 C CA . LEU A 1 67 ? -5.114 -9.005 23.255 1.00 34.79 95 LEU A CA 1
ATOM 495 C C . LEU A 1 67 ? -6.081 -8.229 22.383 1.00 34.31 95 LEU A C 1
ATOM 496 O O . LEU A 1 67 ? -6.454 -7.101 22.710 1.00 33.87 95 LEU A O 1
ATOM 501 N N . LEU A 1 68 ? -6.497 -8.819 21.261 1.00 34.73 96 LEU A N 1
ATOM 502 C CA . LEU A 1 68 ? -7.485 -8.152 20.419 1.00 36.54 96 LEU A CA 1
ATOM 503 C C . LEU A 1 68 ? -8.771 -7.894 21.192 1.00 36.54 96 LEU A C 1
ATOM 504 O O . LEU A 1 68 ? -9.339 -6.799 21.123 1.00 34.59 96 LEU A O 1
ATOM 509 N N . ASP A 1 69 ? -9.230 -8.882 21.960 1.00 33.06 97 ASP A N 1
ATOM 510 C CA . ASP A 1 69 ? -10.445 -8.690 22.744 1.00 35.35 97 ASP A CA 1
ATOM 511 C C . ASP A 1 69 ? -10.290 -7.547 23.738 1.00 34.97 97 ASP A C 1
ATOM 512 O O . ASP A 1 69 ? -11.215 -6.744 23.921 1.00 33.41 97 ASP A O 1
ATOM 517 N N . LEU A 1 70 ? -9.121 -7.456 24.384 1.00 31.94 98 LEU A N 1
ATOM 518 C CA . LEU A 1 70 ? -8.903 -6.432 25.401 1.00 31.64 98 LEU A CA 1
ATOM 519 C C . LEU A 1 70 ? -8.897 -5.034 24.795 1.00 33.29 98 LEU A C 1
ATOM 520 O O . LEU A 1 70 ? -9.513 -4.111 25.340 1.00 32.29 98 LEU A O 1
ATOM 525 N N . VAL A 1 71 ? -8.167 -4.840 23.692 1.00 32.76 99 VAL A N 1
ATOM 526 C CA . VAL A 1 71 ? -8.118 -3.500 23.114 1.00 34.05 99 VAL A CA 1
ATOM 527 C C . VAL A 1 71 ? -9.422 -3.147 22.418 1.00 37.90 99 VAL A C 1
ATOM 528 O O . VAL A 1 71 ? -9.692 -1.964 22.181 1.00 32.03 99 VAL A O 1
ATOM 532 N N . GLN A 1 72 ? -10.266 -4.132 22.123 1.00 33.70 100 GLN A N 1
ATOM 533 C CA . GLN A 1 72 ? -11.559 -3.849 21.516 1.00 39.90 100 GLN A CA 1
ATOM 534 C C . GLN A 1 72 ? -12.710 -3.842 22.532 1.00 39.70 100 GLN A C 1
ATOM 535 O O . GLN A 1 72 ? -13.863 -3.639 22.143 1.00 43.76 100 GLN A O 1
ATOM 541 N N . ASN A 1 73 ? -12.419 -3.996 23.820 1.00 34.56 101 ASN A N 1
ATOM 542 C CA . ASN A 1 73 ? -13.439 -3.936 24.865 1.00 35.72 101 ASN A CA 1
ATOM 543 C C . ASN A 1 73 ? -13.907 -2.497 25.049 1.00 35.02 101 ASN A C 1
ATOM 544 O O . ASN A 1 73 ? -13.147 -1.676 25.572 1.00 31.38 101 ASN A O 1
ATOM 549 N N . PRO A 1 74 ? -15.149 -2.155 24.692 1.00 36.87 102 PRO A N 1
ATOM 550 C CA . PRO A 1 74 ? -15.585 -0.756 24.802 1.00 37.24 102 PRO A CA 1
ATOM 551 C C . PRO A 1 74 ? -15.694 -0.267 26.241 1.00 39.97 102 PRO A C 1
ATOM 552 O O . PRO A 1 74 ? -15.961 0.924 26.448 1.00 38.55 102 PRO A O 1
ATOM 556 N N . TYR A 1 75 ? -15.489 -1.151 27.229 1.00 30.98 103 TYR A N 1
ATOM 557 C CA . TYR A 1 75 ? -15.395 -0.726 28.622 1.00 24.75 103 TYR A CA 1
ATOM 558 C C . TYR A 1 75 ? -14.260 0.276 28.830 1.00 32.53 103 TYR A C 1
ATOM 559 O O . TYR A 1 75 ? -14.409 1.241 29.596 1.00 37.31 103 TYR A O 1
ATOM 568 N N . TYR A 1 76 ? -13.118 0.072 28.171 1.00 30.74 104 TYR A N 1
ATOM 569 C CA . TYR A 1 76 ? -11.972 0.965 28.314 1.00 31.22 104 TYR A CA 1
ATOM 570 C C . TYR A 1 76 ? -11.923 1.993 27.199 1.00 35.84 104 TYR A C 1
ATOM 571 O O . TYR A 1 76 ? -12.543 1.840 26.145 1.00 30.59 104 TYR A O 1
ATOM 580 N N . GLN A 1 77 ? -11.130 3.040 27.445 1.00 34.06 105 GLN A N 1
ATOM 581 C CA . GLN A 1 77 ? -10.604 3.871 26.377 1.00 32.32 105 GLN A CA 1
ATOM 582 C C . GLN A 1 77 ? -9.148 3.491 26.141 1.00 30.88 105 GLN A C 1
ATOM 583 O O . GLN A 1 77 ? -8.276 3.867 26.938 1.00 28.03 105 GLN A O 1
ATOM 589 N N . PRO A 1 78 ? -8.827 2.742 25.092 1.00 36.76 106 PRO A N 1
ATOM 590 C CA . PRO A 1 78 ? -7.440 2.327 24.892 1.00 34.58 106 PRO A CA 1
ATOM 591 C C . PRO A 1 78 ? -6.650 3.402 24.182 1.00 38.27 106 PRO A C 1
ATOM 592 O O . PRO A 1 78 ? -7.172 4.162 23.359 1.00 34.55 106 PRO A O 1
ATOM 596 N N . MET A 1 79 ? -5.364 3.446 24.502 1.00 32.23 107 MET A N 1
ATOM 597 C CA . MET A 1 79 ? -4.494 4.400 23.852 1.00 32.49 107 MET A CA 1
ATOM 598 C C . MET A 1 79 ? -3.077 3.846 23.854 1.00 32.31 107 MET A C 1
ATOM 599 O O . MET A 1 79 ? -2.666 3.143 24.785 1.00 27.51 107 MET A O 1
ATOM 604 N N . VAL A 1 80 ? -2.350 4.159 22.799 1.00 32.91 108 VAL A N 1
ATOM 605 C CA . VAL A 1 80 ? -0.996 3.664 22.612 1.00 26.52 108 VAL A CA 1
ATOM 606 C C . VAL A 1 80 ? -0.038 4.705 23.187 1.00 33.62 108 VAL A C 1
ATOM 607 O O . VAL A 1 80 ? -0.086 5.887 22.820 1.00 31.72 108 VAL A O 1
ATOM 611 N N . VAL A 1 81 ? 0.800 4.278 24.120 1.00 32.09 109 VAL A N 1
ATOM 612 C CA . VAL A 1 81 ? 1.716 5.179 24.811 1.00 26.22 109 VAL A CA 1
ATOM 613 C C . VAL A 1 81 ? 3.006 5.259 24.001 1.00 36.37 109 VAL A C 1
ATOM 614 O O . VAL A 1 81 ? 3.778 4.297 23.952 1.00 38.63 109 VAL A O 1
ATOM 618 N N . PHE A 1 82 ? 3.255 6.416 23.388 1.00 37.52 110 PHE A N 1
ATOM 619 C CA . PHE A 1 82 ? 4.418 6.616 22.535 1.00 37.70 110 PHE A CA 1
ATOM 620 C C . PHE A 1 82 ? 4.582 8.113 22.299 1.00 38.79 110 PHE A C 1
ATOM 621 O O . PHE A 1 82 ? 3.585 8.840 22.301 1.00 34.50 110 PHE A O 1
ATOM 629 N N . PRO A 1 83 ? 5.812 8.600 22.097 1.00 41.13 111 PRO A N 1
ATOM 630 C CA . PRO A 1 83 ? 6.015 10.042 21.889 1.00 41.47 111 PRO A CA 1
ATOM 631 C C . PRO A 1 83 ? 5.244 10.557 20.684 1.00 37.68 111 PRO A C 1
ATOM 632 O O . PRO A 1 83 ? 5.224 9.932 19.626 1.00 42.68 111 PRO A O 1
ATOM 636 N N . ALA A 1 84 ? 4.630 11.730 20.856 1.00 39.41 112 ALA A N 1
ATOM 637 C CA . ALA A 1 84 ? 3.712 12.270 19.858 1.00 43.92 112 ALA A CA 1
ATOM 638 C C . ALA A 1 84 ? 4.369 12.466 18.501 1.00 45.67 112 ALA A C 1
ATOM 639 O O . ALA A 1 84 ? 3.701 12.319 17.471 1.00 43.44 112 ALA A O 1
ATOM 641 N N . SER A 1 85 ? 5.661 12.809 18.471 1.00 41.66 113 SER A N 1
ATOM 642 C CA . SER A 1 85 ? 6.325 13.073 17.197 1.00 48.94 113 SER A CA 1
ATOM 643 C C . SER A 1 85 ? 6.297 11.879 16.244 1.00 50.70 113 SER A C 1
ATOM 644 O O . SER A 1 85 ? 6.407 12.072 15.027 1.00 54.80 113 SER A O 1
ATOM 647 N N . TYR A 1 86 ? 6.131 10.655 16.750 1.00 49.92 114 TYR A N 1
ATOM 648 C CA . TYR A 1 86 ? 6.110 9.496 15.865 1.00 46.20 114 TYR A CA 1
ATOM 649 C C . TYR A 1 86 ? 4.761 9.274 15.193 1.00 49.79 114 TYR A C 1
ATOM 650 O O . TYR A 1 86 ? 4.711 8.615 14.148 1.00 55.70 114 TYR A O 1
ATOM 659 N N . ALA A 1 87 ? 3.680 9.825 15.742 1.00 46.42 115 ALA A N 1
ATOM 660 C CA . ALA A 1 87 ? 2.349 9.576 15.203 1.00 52.74 115 ALA A CA 1
ATOM 661 C C . ALA A 1 87 ? 2.139 10.269 13.855 1.00 57.84 115 ALA A C 1
ATOM 662 O O . ALA A 1 87 ? 2.573 11.406 13.644 1.00 57.59 115 ALA A O 1
ATOM 664 N N . ASP A 1 88 ? 1.441 9.578 12.949 1.00 58.18 116 ASP A N 1
ATOM 665 C CA . ASP A 1 88 ? 1.115 10.124 11.635 1.00 57.61 116 ASP A CA 1
ATOM 666 C C . ASP A 1 88 ? 0.287 11.401 11.752 1.00 60.63 116 ASP A C 1
ATOM 667 O O . ASP A 1 88 ? -0.376 11.660 12.761 1.00 58.81 116 ASP A O 1
ATOM 672 N N . GLU A 1 89 ? 0.314 12.199 10.679 1.00 64.06 117 GLU A N 1
ATOM 673 C CA . GLU A 1 89 ? -0.468 13.431 10.663 1.00 55.46 117 GLU A CA 1
ATOM 674 C C . GLU A 1 89 ? -1.956 13.144 10.774 1.00 54.11 117 GLU A C 1
ATOM 675 O O . GLU A 1 89 ? -2.720 13.995 11.244 1.00 59.33 117 GLU A O 1
ATOM 681 N N . GLN A 1 90 ? -2.386 11.958 10.354 1.00 52.22 118 GLN A N 1
ATOM 682 C CA . GLN A 1 90 ? -3.774 11.545 10.489 1.00 56.70 118 GLN A CA 1
ATOM 683 C C . GLN A 1 90 ? -4.056 10.809 11.797 1.00 56.36 118 GLN A C 1
ATOM 684 O O . GLN A 1 90 ? -5.230 10.634 12.150 1.00 55.16 118 GLN A O 1
ATOM 686 N N . ARG A 1 91 ? -3.019 10.378 12.513 1.00 50.70 119 ARG A N 1
ATOM 687 C CA . ARG A 1 91 ? -3.194 9.733 13.809 1.00 46.13 119 ARG A CA 1
ATOM 688 C C . ARG A 1 91 ? -3.717 10.731 14.835 1.00 44.12 119 ARG A C 1
ATOM 689 O O . ARG A 1 91 ? -3.195 11.843 14.960 1.00 46.92 119 ARG A O 1
ATOM 697 N N . GLU A 1 92 ? -4.752 10.342 15.572 1.00 40.97 120 GLU A N 1
ATOM 698 C CA . GLU A 1 92 ? -5.209 11.164 16.682 1.00 40.16 120 GLU A CA 1
ATOM 699 C C . GLU A 1 92 ? -4.200 11.082 17.819 1.00 40.54 120 GLU A C 1
ATOM 700 O O . GLU A 1 92 ? -3.875 9.982 18.281 1.00 37.23 120 GLU A O 1
ATOM 706 N N . VAL A 1 93 ? -3.694 12.239 18.248 1.00 37.33 121 VAL A N 1
ATOM 707 C CA . VAL A 1 93 ? -2.804 12.365 19.398 1.00 36.22 121 VAL A CA 1
ATOM 708 C C . VAL A 1 93 ? -3.563 13.128 20.471 1.00 39.71 121 VAL A C 1
ATOM 709 O O . VAL A 1 93 ? -4.162 14.169 20.184 1.00 34.63 121 VAL A O 1
ATOM 713 N N . ILE A 1 94 ? -3.512 12.638 21.708 1.00 32.07 122 ILE A N 1
ATOM 714 C CA . ILE A 1 94 ? -4.133 13.312 22.836 1.00 28.19 122 ILE A CA 1
ATOM 715 C C . ILE A 1 94 ? -3.054 13.616 23.873 1.00 31.31 122 ILE A C 1
ATOM 716 O O . ILE A 1 94 ? -1.975 13.022 23.870 1.00 32.08 122 ILE A O 1
ATOM 721 N N . PHE A 1 95 ? -3.363 14.552 24.776 1.00 32.65 123 PHE A N 1
ATOM 722 C CA . PHE A 1 95 ? -2.419 15.040 25.777 1.00 31.60 123 PHE A CA 1
ATOM 723 C C . PHE A 1 95 ? -2.884 14.830 27.208 1.00 31.57 123 PHE A C 1
ATOM 724 O O . PHE A 1 95 ? -2.165 15.209 28.143 1.00 33.23 123 PHE A O 1
ATOM 732 N N . THR A 1 96 ? -4.065 14.261 27.406 1.00 30.95 124 THR A N 1
ATOM 733 C CA . THR A 1 96 ? -4.556 13.813 28.697 1.00 34.80 124 THR A CA 1
ATOM 734 C C . THR A 1 96 ? -5.308 12.512 28.428 1.00 33.18 124 THR A C 1
ATOM 735 O O . THR A 1 96 ? -5.713 12.270 27.295 1.00 33.42 124 THR A O 1
ATOM 739 N N . PRO A 1 97 ? -5.504 11.677 29.446 1.00 32.63 125 PRO A N 1
ATOM 740 C CA . PRO A 1 97 ? -6.439 10.568 29.275 1.00 40.00 125 PRO A CA 1
ATOM 741 C C . PRO A 1 97 ? -7.827 11.125 29.034 1.00 45.50 125 PRO A C 1
ATOM 742 O O . PRO A 1 97 ? -8.193 12.162 29.615 1.00 42.47 125 PRO A O 1
ATOM 746 N N . PRO A 1 98 ? -8.597 10.530 28.129 1.00 39.91 126 PRO A N 1
ATOM 747 C CA . PRO A 1 98 ? -9.955 11.027 27.902 1.00 39.84 126 PRO A CA 1
ATOM 748 C C . PRO A 1 98 ? -10.803 10.855 29.151 1.00 43.59 126 PRO A C 1
ATOM 749 O O . PRO A 1 98 ? -10.509 10.054 30.043 1.00 42.81 126 PRO A O 1
ATOM 753 N N . ALA A 1 99 ? -11.864 11.645 29.215 1.00 45.26 127 ALA A N 1
ATOM 754 C CA . ALA A 1 99 ? -12.716 11.671 30.389 1.00 49.23 127 ALA A CA 1
ATOM 755 C C . ALA A 1 99 ? -13.756 10.566 30.305 1.00 45.34 127 ALA A C 1
ATOM 756 O O . ALA A 1 99 ? -14.197 10.182 29.216 1.00 52.76 127 ALA A O 1
ATOM 758 N N . GLY A 1 100 ? -14.130 10.042 31.471 1.00 47.81 128 GLY A N 1
ATOM 759 C CA . GLY A 1 100 ? -15.220 9.089 31.543 1.00 48.67 128 GLY A CA 1
ATOM 760 C C . GLY A 1 100 ? -14.746 7.663 31.695 1.00 41.50 128 GLY A C 1
ATOM 761 O O . GLY A 1 100 ? -14.439 7.233 32.814 1.00 45.57 128 GLY A O 1
ATOM 762 N N . LYS A 1 101 ? -14.670 6.928 30.583 1.00 45.17 129 LYS A N 1
ATOM 763 C CA . LYS A 1 101 ? -14.295 5.523 30.658 1.00 42.13 129 LYS A CA 1
ATOM 764 C C . LYS A 1 101 ? -12.865 5.385 31.182 1.00 41.80 129 LYS A C 1
ATOM 765 O O . LYS A 1 101 ? -12.013 6.242 30.927 1.00 42.39 129 LYS A O 1
ATOM 770 N N . PRO A 1 102 ? -12.592 4.335 31.951 1.00 39.81 130 PRO A N 1
ATOM 771 C CA . PRO A 1 102 ? -11.251 4.147 32.500 1.00 37.64 130 PRO A CA 1
ATOM 772 C C . PRO A 1 102 ? -10.234 3.912 31.395 1.00 37.52 130 PRO A C 1
ATOM 773 O O . PRO A 1 102 ? -10.497 3.182 30.429 1.00 35.28 130 PRO A O 1
ATOM 777 N N . PRO A 1 103 ? -9.057 4.518 31.505 1.00 35.41 131 PRO A N 1
ATOM 778 C CA . PRO A 1 103 ? -8.058 4.407 30.433 1.00 36.41 131 PRO A CA 1
ATOM 779 C C . PRO A 1 103 ? -7.343 3.057 30.441 1.00 29.86 131 PRO A C 1
ATOM 780 O O . PRO A 1 103 ? -7.047 2.495 31.495 1.00 26.97 131 PRO A O 1
ATOM 784 N N . LEU A 1 104 ? -7.033 2.552 29.251 1.00 26.78 132 LEU A N 1
ATOM 785 C CA . LEU A 1 104 ? -6.170 1.380 29.117 1.00 30.21 132 LEU A CA 1
ATOM 786 C C . LEU A 1 104 ? -4.907 1.839 28.404 1.00 26.25 132 LEU A C 1
ATOM 787 O O . LEU A 1 104 ? -4.931 2.105 27.200 1.00 29.22 132 LEU A O 1
ATOM 792 N N . PHE A 1 105 ? -3.822 1.955 29.158 1.00 28.86 133 PHE A N 1
ATOM 793 C CA . PHE A 1 105 ? -2.548 2.470 28.660 1.00 26.58 133 PHE A CA 1
ATOM 794 C C . PHE A 1 105 ? -1.757 1.304 28.065 1.00 30.63 133 PHE A C 1
ATOM 795 O O . PHE A 1 105 ? -1.308 0.413 28.805 1.00 27.85 133 PHE A O 1
ATOM 803 N N . ILE A 1 106 ? -1.602 1.300 26.737 1.00 25.64 134 ILE A N 1
ATOM 804 C CA . ILE A 1 106 ? -0.889 0.239 26.029 1.00 26.36 134 ILE A CA 1
ATOM 805 C C . ILE A 1 106 ? 0.565 0.671 25.887 1.00 33.23 134 ILE A C 1
ATOM 806 O O . ILE A 1 106 ? 0.869 1.571 25.100 1.00 29.00 134 ILE A O 1
ATOM 811 N N . MET A 1 107 ? 1.456 0.016 26.643 1.00 30.09 135 MET A N 1
ATOM 812 C CA . MET A 1 107 ? 2.892 0.286 26.655 1.00 31.34 135 MET A CA 1
ATOM 813 C C . MET A 1 107 ? 3.625 -0.690 25.747 1.00 33.99 135 MET A C 1
ATOM 814 O O . MET A 1 107 ? 3.396 -1.905 25.802 1.00 34.93 135 MET A O 1
ATOM 819 N N . LEU A 1 108 ? 4.556 -0.165 24.974 1.00 34.95 136 LEU A N 1
ATOM 820 C CA . LEU A 1 108 ? 5.458 -0.973 24.167 1.00 36.37 136 LEU A CA 1
ATOM 821 C C . LEU A 1 108 ? 6.752 -1.146 24.968 1.00 43.25 136 LEU A C 1
ATOM 822 O O . LEU A 1 108 ? 7.570 -0.227 25.054 1.00 44.71 136 LEU A O 1
ATOM 827 N N . ASP A 1 109 ? 6.919 -2.328 25.567 1.00 40.57 137 ASP A N 1
ATOM 828 C CA . ASP A 1 109 ? 7.955 -2.612 26.560 1.00 39.83 137 ASP A CA 1
ATOM 829 C C . ASP A 1 109 ? 9.116 -3.358 25.903 1.00 49.35 137 ASP A C 1
ATOM 830 O O . ASP A 1 109 ? 8.963 -4.510 25.482 1.00 44.86 137 ASP A O 1
ATOM 835 N N . GLY A 1 110 ? 10.270 -2.715 25.856 1.00 48.61 138 GLY A N 1
ATOM 836 C CA . GLY A 1 110 ? 11.481 -3.232 25.232 1.00 53.94 138 GLY A CA 1
ATOM 837 C C . GLY A 1 110 ? 12.501 -2.108 25.118 1.00 55.84 138 GLY A C 1
ATOM 838 O O . GLY A 1 110 ? 12.560 -1.218 25.972 1.00 54.74 138 GLY A O 1
ATOM 839 N N . THR A 1 111 ? 13.284 -2.157 24.043 1.00 55.34 139 THR A N 1
ATOM 840 C CA . THR A 1 111 ? 14.153 -1.037 23.702 1.00 56.35 139 THR A CA 1
ATOM 841 C C . THR A 1 111 ? 13.427 -0.096 22.746 1.00 53.84 139 THR A C 1
ATOM 842 O O . THR A 1 111 ? 12.319 -0.383 22.281 1.00 49.67 139 THR A O 1
ATOM 846 N N . TRP A 1 112 ? 14.078 1.031 22.418 1.00 53.77 140 TRP A N 1
ATOM 847 C CA . TRP A 1 112 ? 13.520 1.956 21.437 1.00 54.47 140 TRP A CA 1
ATOM 848 C C . TRP A 1 112 ? 13.292 1.295 20.083 1.00 56.19 140 TRP A C 1
ATOM 849 O O . TRP A 1 112 ? 12.146 1.286 19.609 1.00 58.92 140 TRP A O 1
ATOM 860 N N . PRO A 1 113 ? 14.309 0.726 19.416 1.00 56.26 141 PRO A N 1
ATOM 861 C CA . PRO A 1 113 ? 14.039 0.109 18.105 1.00 53.36 141 PRO A CA 1
ATOM 862 C C . PRO A 1 113 ? 13.017 -1.006 18.186 1.00 51.23 141 PRO A C 1
ATOM 863 O O . PRO A 1 113 ? 12.283 -1.245 17.218 1.00 52.56 141 PRO A O 1
ATOM 867 N N . GLU A 1 114 ? 12.940 -1.689 19.329 1.00 51.94 142 GLU A N 1
ATOM 868 C CA . GLU A 1 114 ? 11.862 -2.643 19.549 1.00 54.74 142 GLU A CA 1
ATOM 869 C C . GLU A 1 114 ? 10.523 -1.926 19.720 1.00 47.79 142 GLU A C 1
ATOM 870 O O . GLU A 1 114 ? 9.550 -2.237 19.021 1.00 45.68 142 GLU A O 1
ATOM 876 N N . ALA A 1 115 ? 10.466 -0.936 20.619 1.00 52.40 143 ALA A N 1
ATOM 877 C CA . ALA A 1 115 ? 9.261 -0.118 20.766 1.00 47.30 143 ALA A CA 1
ATOM 878 C C . ALA A 1 115 ? 8.817 0.461 19.430 1.00 46.20 143 ALA A C 1
ATOM 879 O O . ALA A 1 115 ? 7.641 0.370 19.056 1.00 44.95 143 ALA A O 1
ATOM 881 N N . ARG A 1 116 ? 9.762 1.046 18.685 1.00 52.40 144 ARG A N 1
ATOM 882 C CA . ARG A 1 116 ? 9.438 1.646 17.394 1.00 44.58 144 ARG A CA 1
ATOM 883 C C . ARG A 1 116 ? 8.921 0.605 16.410 1.00 46.46 144 ARG A C 1
ATOM 884 O O . ARG A 1 116 ? 7.943 0.851 15.694 1.00 47.69 144 ARG A O 1
ATOM 886 N N . LYS A 1 117 ? 9.562 -0.568 16.356 1.00 47.39 145 LYS A N 1
ATOM 887 C CA . LYS A 1 117 ? 9.032 -1.638 15.515 1.00 50.28 145 LYS A CA 1
ATOM 888 C C . LYS A 1 117 ? 7.623 -2.027 15.948 1.00 44.47 145 LYS A C 1
ATOM 889 O O . LYS A 1 117 ? 6.731 -2.197 15.110 1.00 44.32 145 LYS A O 1
ATOM 893 N N . MET A 1 118 ? 7.398 -2.161 17.254 1.00 46.84 146 MET A N 1
ATOM 894 C CA . MET A 1 118 ? 6.054 -2.479 17.722 1.00 47.73 146 MET A CA 1
ATOM 895 C C . MET A 1 118 ? 5.073 -1.378 17.351 1.00 43.23 146 MET A C 1
ATOM 896 O O . MET A 1 118 ? 3.939 -1.663 16.951 1.00 44.54 146 MET A O 1
ATOM 901 N N . PHE A 1 119 ? 5.502 -0.116 17.437 1.00 48.31 147 PHE A N 1
ATOM 902 C CA . PHE A 1 119 ? 4.593 0.980 17.109 1.00 47.52 147 PHE A CA 1
ATOM 903 C C . PHE A 1 119 ? 4.145 0.907 15.654 1.00 49.87 147 PHE A C 1
ATOM 904 O O . PHE A 1 119 ? 2.980 1.187 15.343 1.00 48.56 147 PHE A O 1
ATOM 912 N N . ARG A 1 120 ? 5.039 0.475 14.754 1.00 51.61 148 ARG A N 1
ATOM 913 C CA . ARG A 1 120 ? 4.761 0.533 13.323 1.00 51.74 148 ARG A CA 1
ATOM 914 C C . ARG A 1 120 ? 4.151 -0.747 12.745 1.00 51.69 148 ARG A C 1
ATOM 915 O O . ARG A 1 120 ? 3.465 -0.673 11.719 1.00 54.39 148 ARG A O 1
ATOM 923 N N . LYS A 1 121 ? 4.348 -1.912 13.364 1.00 52.76 149 LYS A N 1
ATOM 924 C CA . LYS A 1 121 ? 3.841 -3.139 12.752 1.00 50.59 149 LYS A CA 1
ATOM 925 C C . LYS A 1 121 ? 2.782 -3.832 13.609 1.00 54.25 149 LYS A C 1
ATOM 926 O O . LYS A 1 121 ? 2.861 -5.042 13.849 1.00 54.90 149 LYS A O 1
ATOM 928 N N . SER A 1 122 ? 1.775 -3.079 14.054 1.00 51.80 150 SER A N 1
ATOM 929 C CA . SER A 1 122 ? 0.688 -3.611 14.877 1.00 45.60 150 SER A CA 1
ATOM 930 C C . SER A 1 122 ? -0.621 -2.973 14.434 1.00 48.01 150 SER A C 1
ATOM 931 O O . SER A 1 122 ? -1.167 -2.097 15.113 1.00 46.62 150 SER A O 1
ATOM 934 N N . PRO A 1 123 ? -1.184 -3.429 13.313 1.00 49.60 151 PRO A N 1
ATOM 935 C CA . PRO A 1 123 ? -2.339 -2.721 12.728 1.00 48.63 151 PRO A CA 1
ATOM 936 C C . PRO A 1 123 ? -3.567 -2.709 13.628 1.00 45.88 151 PRO A C 1
ATOM 937 O O . PRO A 1 123 ? -4.435 -1.842 13.466 1.00 47.10 151 PRO A O 1
ATOM 941 N N . TYR A 1 124 ? -3.666 -3.648 14.570 1.00 48.97 152 TYR A N 1
ATOM 942 C CA . TYR A 1 124 ? -4.748 -3.670 15.546 1.00 45.93 152 TYR A CA 1
ATOM 943 C C . TYR A 1 124 ? -4.659 -2.522 16.544 1.00 47.46 152 TYR A C 1
ATOM 944 O O . TYR A 1 124 ? -5.616 -2.302 17.296 1.00 49.15 152 TYR A O 1
ATOM 953 N N . LEU A 1 125 ? -3.539 -1.796 16.566 1.00 48.58 153 LEU A N 1
ATOM 954 C CA . LEU A 1 125 ? -3.377 -0.592 17.370 1.00 45.21 153 LEU A CA 1
ATOM 955 C C . LEU A 1 125 ? -3.572 0.693 16.575 1.00 47.16 153 LEU A C 1
ATOM 956 O O . LEU A 1 125 ? -3.672 1.760 17.181 1.00 40.11 153 LEU A O 1
ATOM 961 N N . ASP A 1 126 ? -3.639 0.617 15.241 1.00 50.59 154 ASP A N 1
ATOM 962 C CA . ASP A 1 126 ? -3.545 1.822 14.417 1.00 47.70 154 ASP A CA 1
ATOM 963 C C . ASP A 1 126 ? -4.766 2.715 14.554 1.00 46.27 154 ASP A C 1
ATOM 964 O O . ASP A 1 126 ? -4.660 3.932 14.380 1.00 50.20 154 ASP A O 1
ATOM 969 N N . ASN A 1 127 ? -5.923 2.152 14.850 1.00 43.29 155 ASN A N 1
ATOM 970 C CA . ASN A 1 127 ? -7.104 2.993 15.002 1.00 45.82 155 ASN A CA 1
ATOM 971 C C . ASN A 1 127 ? -7.227 3.580 16.402 1.00 46.89 155 ASN A C 1
ATOM 972 O O . ASN A 1 127 ? -8.250 4.195 16.719 1.00 47.31 155 ASN A O 1
ATOM 977 N N . LEU A 1 128 ? -6.234 3.406 17.228 1.00 46.06 156 LEU A N 1
ATOM 978 C CA . LEU A 1 128 ? -6.292 3.870 18.600 1.00 41.33 156 LEU A CA 1
ATOM 979 C C . LEU A 1 128 ? -5.590 5.211 18.724 1.00 35.87 156 LEU A C 1
ATOM 980 O O . LEU A 1 128 ? -4.661 5.503 17.973 1.00 39.79 156 LEU A O 1
ATOM 985 N N . PRO A 1 129 ? -6.014 6.065 19.638 1.00 38.25 157 PRO A N 1
ATOM 986 C CA . PRO A 1 129 ? -5.284 7.314 19.851 1.00 37.62 157 PRO A CA 1
ATOM 987 C C . PRO A 1 129 ? -3.927 7.045 20.478 1.00 37.87 157 PRO A C 1
ATOM 988 O O . PRO A 1 129 ? -3.747 6.088 21.234 1.00 38.07 157 PRO A O 1
ATOM 992 N N . VAL A 1 130 ? -2.965 7.897 20.137 1.00 34.92 158 VAL A N 1
ATOM 993 C CA . VAL A 1 130 ? -1.679 7.958 20.824 1.00 32.66 158 VAL A CA 1
ATOM 994 C C . VAL A 1 130 ? -1.790 9.006 21.916 1.00 34.79 158 VAL A C 1
ATOM 995 O O . VAL A 1 130 ? -2.280 10.118 21.670 1.00 30.13 158 VAL A O 1
ATOM 999 N N . ILE A 1 131 ? -1.333 8.674 23.122 1.00 33.22 159 ILE A N 1
ATOM 1000 C CA . ILE A 1 131 ? -1.180 9.674 24.174 1.00 27.10 159 ILE A CA 1
ATOM 1001 C C . ILE A 1 131 ? 0.280 10.088 24.284 1.00 31.60 159 ILE A C 1
ATOM 1002 O O . ILE A 1 131 ? 1.180 9.239 24.366 1.00 34.23 159 ILE A O 1
ATOM 1007 N N . SER A 1 132 ? 0.511 11.397 24.278 1.00 32.82 160 SER A N 1
ATOM 1008 C CA . SER A 1 132 ? 1.824 11.964 24.516 1.00 35.79 160 SER A CA 1
ATOM 1009 C C . SER A 1 132 ? 1.936 12.280 25.999 1.00 35.16 160 SER A C 1
ATOM 1010 O O . SER A 1 132 ? 1.164 13.090 26.528 1.00 32.14 160 SER A O 1
ATOM 1013 N N . VAL A 1 133 ? 2.889 11.656 26.653 1.00 29.13 161 VAL A N 1
ATOM 1014 C CA . VAL A 1 133 ? 3.000 11.704 28.106 1.00 28.55 161 VAL A CA 1
ATOM 1015 C C . VAL A 1 133 ? 3.674 13.000 28.534 1.00 33.12 161 VAL A C 1
ATOM 1016 O O . VAL A 1 133 ? 4.661 13.430 27.936 1.00 30.71 161 VAL A O 1
ATOM 1020 N N . ASP A 1 134 ? 3.144 13.615 29.592 1.00 28.31 162 ASP A N 1
ATOM 1021 C CA . ASP A 1 134 ? 3.685 14.838 30.172 1.00 31.56 162 ASP A CA 1
ATOM 1022 C C . ASP A 1 134 ? 4.708 14.460 31.237 1.00 29.92 162 ASP A C 1
ATOM 1023 O O . ASP A 1 134 ? 4.378 14.311 32.413 1.00 27.31 162 ASP A O 1
ATOM 1028 N N . LEU A 1 135 ? 5.969 14.313 30.822 1.00 30.35 163 LEU A N 1
ATOM 1029 C CA . LEU A 1 135 ? 7.002 13.807 31.724 1.00 30.72 163 LEU A CA 1
ATOM 1030 C C . LEU A 1 135 ? 7.427 14.815 32.782 1.00 33.80 163 LEU A C 1
ATOM 1031 O O . LEU A 1 135 ? 8.087 14.428 33.754 1.00 33.29 163 LEU A O 1
ATOM 1036 N N . SER A 1 136 ? 7.045 16.085 32.635 1.00 31.04 164 SER A N 1
ATOM 1037 C CA . SER A 1 136 ? 7.368 17.087 33.645 1.00 34.25 164 SER A CA 1
ATOM 1038 C C . SER A 1 136 ? 6.705 16.764 34.973 1.00 32.06 164 SER A C 1
ATOM 1039 O O . SER A 1 136 ? 7.192 17.191 36.026 1.00 30.47 164 SER A O 1
ATOM 1042 N N . ARG A 1 137 ? 5.636 15.966 34.949 1.00 31.79 165 ARG A N 1
ATOM 1043 C CA . ARG A 1 137 ? 4.963 15.591 36.185 1.00 28.74 165 ARG A CA 1
ATOM 1044 C C . ARG A 1 137 ? 5.843 14.754 37.097 1.00 25.88 165 ARG A C 1
ATOM 1045 O O . ARG A 1 137 ? 5.550 14.651 38.291 1.00 27.29 165 ARG A O 1
ATOM 1053 N N . LEU A 1 138 ? 6.909 14.149 36.571 1.00 27.77 166 LEU A N 1
ATOM 1054 C CA . LEU A 1 138 ? 7.801 13.376 37.429 1.00 28.97 166 LEU A CA 1
ATOM 1055 C C . LEU A 1 138 ? 8.401 14.233 38.543 1.00 31.41 166 LEU A C 1
ATOM 1056 O O . LEU A 1 138 ? 8.751 13.700 39.603 1.00 30.43 166 LEU A O 1
ATOM 1061 N N . SER A 1 139 ? 8.489 15.555 38.341 1.00 30.86 167 SER A N 1
ATOM 1062 C CA . SER A 1 139 ? 9.055 16.440 39.363 1.00 30.01 167 SER A CA 1
ATOM 1063 C C . SER A 1 139 ? 8.304 16.337 40.680 1.00 33.05 167 SER A C 1
ATOM 1064 O O . SER A 1 139 ? 8.915 16.403 41.753 1.00 35.84 167 SER A O 1
ATOM 1067 N N . ALA A 1 140 ? 6.982 16.160 40.628 1.00 27.38 168 ALA A N 1
ATOM 1068 C CA . ALA A 1 140 ? 6.205 16.037 41.860 1.00 28.83 168 ALA A CA 1
ATOM 1069 C C . ALA A 1 140 ? 6.470 14.733 42.604 1.00 28.86 168 ALA A C 1
ATOM 1070 O O . ALA A 1 140 ? 5.995 14.579 43.736 1.00 33.27 168 ALA A O 1
ATOM 1072 N N . TYR A 1 141 ? 7.203 13.802 42.000 1.00 26.33 169 TYR A N 1
ATOM 1073 C CA . TYR A 1 141 ? 7.562 12.536 42.630 1.00 28.80 169 TYR A CA 1
ATOM 1074 C C . TYR A 1 141 ? 9.059 12.437 42.883 1.00 32.80 169 TYR A C 1
ATOM 1075 O O . TYR A 1 141 ? 9.561 11.346 43.197 1.00 33.36 169 TYR A O 1
ATOM 1084 N N . ARG A 1 142 ? 9.766 13.560 42.783 1.00 32.30 170 ARG A N 1
ATOM 1085 C CA . ARG A 1 142 ? 11.207 13.652 43.043 1.00 39.57 170 ARG A CA 1
ATOM 1086 C C . ARG A 1 142 ? 11.993 12.707 42.141 1.00 35.37 170 ARG A C 1
ATOM 1087 O O . ARG A 1 142 ? 13.004 12.128 42.534 1.00 38.55 170 ARG A O 1
ATOM 1092 N N . LEU A 1 143 ? 11.521 12.569 40.912 1.00 37.36 171 LEU A N 1
ATOM 1093 C CA . LEU A 1 143 ? 12.221 11.869 39.853 1.00 39.46 171 LEU A CA 1
ATOM 1094 C C . LEU A 1 143 ? 12.543 12.874 38.748 1.00 43.84 171 LEU A C 1
ATOM 1095 O O . LEU A 1 143 ? 11.883 13.904 38.614 1.00 50.54 171 LEU A O 1
ATOM 1100 N N . ARG A 1 144 ? 13.579 12.576 37.967 1.00 56.18 172 ARG A N 1
ATOM 1101 C CA . ARG A 1 144 ? 14.136 13.529 37.002 1.00 49.75 172 ARG A CA 1
ATOM 1102 C C . ARG A 1 144 ? 13.107 13.847 35.929 1.00 52.62 172 ARG A C 1
ATOM 1103 O O . ARG A 1 144 ? 12.869 13.037 35.025 1.00 55.27 172 ARG A O 1
ATOM 1105 N N . GLU A 1 145 ? 12.513 15.041 36.014 1.00 54.75 173 GLU A N 1
ATOM 1106 C CA . GLU A 1 145 ? 11.541 15.516 35.024 1.00 52.83 173 GLU A CA 1
ATOM 1107 C C . GLU A 1 145 ? 12.007 15.282 33.595 1.00 55.87 173 GLU A C 1
ATOM 1108 O O . GLU A 1 145 ? 11.324 15.655 32.640 1.00 61.80 173 GLU A O 1
ATOM 1114 N N . TYR A 1 152 ? 13.876 8.215 29.457 1.00 42.97 180 TYR A N 1
ATOM 1115 C CA . TYR A 1 152 ? 12.964 7.765 30.517 1.00 45.66 180 TYR A CA 1
ATOM 1116 C C . TYR A 1 152 ? 12.632 6.289 30.431 1.00 40.88 180 TYR A C 1
ATOM 1117 O O . TYR A 1 152 ? 12.385 5.748 29.346 1.00 42.09 180 TYR A O 1
ATOM 1126 N N . CYS A 1 153 ? 12.594 5.649 31.594 1.00 37.48 181 CYS A N 1
ATOM 1127 C CA . CYS A 1 153 ? 12.218 4.248 31.664 1.00 39.13 181 CYS A CA 1
ATOM 1128 C C . CYS A 1 153 ? 10.726 4.070 31.391 1.00 39.35 181 CYS A C 1
ATOM 1129 O O . CYS A 1 153 ? 9.918 4.985 31.552 1.00 35.55 181 CYS A O 1
ATOM 1132 N N . THR A 1 154 ? 10.365 2.861 30.975 1.00 37.97 182 THR A N 1
ATOM 1133 C CA . THR A 1 154 ? 8.956 2.568 30.762 1.00 39.64 182 THR A CA 1
ATOM 1134 C C . THR A 1 154 ? 8.173 2.681 32.066 1.00 34.03 182 THR A C 1
ATOM 1135 O O . THR A 1 154 ? 7.039 3.171 32.071 1.00 31.98 182 THR A O 1
ATOM 1139 N N . ALA A 1 155 ? 8.789 2.307 33.194 1.00 33.22 183 ALA A N 1
ATOM 1140 C CA . ALA A 1 155 ? 8.145 2.529 34.486 1.00 31.66 183 ALA A CA 1
ATOM 1141 C C . ALA A 1 155 ? 8.008 4.017 34.819 1.00 29.39 183 ALA A C 1
ATOM 1142 O O . ALA A 1 155 ? 7.065 4.402 35.515 1.00 25.84 183 ALA A O 1
ATOM 1144 N N . GLU A 1 156 ? 8.936 4.861 34.371 1.00 29.83 184 GLU A N 1
ATOM 1145 C CA . GLU A 1 156 ? 8.799 6.282 34.673 1.00 32.76 184 GLU A CA 1
ATOM 1146 C C . GLU A 1 156 ? 7.695 6.908 33.832 1.00 31.94 184 GLU A C 1
ATOM 1147 O O . GLU A 1 156 ? 6.926 7.740 34.323 1.00 28.54 184 GLU A O 1
ATOM 1153 N N . VAL A 1 157 ? 7.612 6.522 32.562 1.00 27.64 185 VAL A N 1
ATOM 1154 C CA . VAL A 1 157 ? 6.482 6.924 31.738 1.00 29.09 185 VAL A CA 1
ATOM 1155 C C . VAL A 1 157 ? 5.163 6.532 32.395 1.00 28.12 185 VAL A C 1
ATOM 1156 O O . VAL A 1 157 ? 4.206 7.304 32.401 1.00 25.80 185 VAL A O 1
ATOM 1160 N N . ALA A 1 158 ? 5.098 5.337 32.987 1.00 26.84 186 ALA A N 1
ATOM 1161 C CA . ALA A 1 158 ? 3.853 4.902 33.608 1.00 26.47 186 ALA A CA 1
ATOM 1162 C C . ALA A 1 158 ? 3.516 5.734 34.837 1.00 26.99 186 ALA A C 1
ATOM 1163 O O . ALA A 1 158 ? 2.335 5.977 35.125 1.00 22.57 186 ALA A O 1
ATOM 1165 N N . ILE A 1 159 ? 4.531 6.093 35.626 1.00 21.37 187 ILE A N 1
ATOM 1166 C CA . ILE A 1 159 ? 4.317 6.975 36.770 1.00 21.43 187 ILE A CA 1
ATOM 1167 C C . ILE A 1 159 ? 3.653 8.262 36.313 1.00 21.65 187 ILE A C 1
ATOM 1168 O O . ILE A 1 159 ? 2.672 8.718 36.909 1.00 22.39 187 ILE A O 1
ATOM 1173 N N . ALA A 1 160 ? 4.187 8.873 35.255 1.00 23.72 188 ALA A N 1
ATOM 1174 C CA . ALA A 1 160 ? 3.635 10.144 34.795 1.00 24.67 188 ALA A CA 1
ATOM 1175 C C . ALA A 1 160 ? 2.216 9.960 34.271 1.00 24.29 188 ALA A C 1
ATOM 1176 O O . ALA A 1 160 ? 1.347 10.797 34.528 1.00 27.47 188 ALA A O 1
ATOM 1178 N N . LEU A 1 161 ? 1.964 8.847 33.567 1.00 28.90 189 LEU A N 1
ATOM 1179 C CA . LEU A 1 161 ? 0.612 8.552 33.098 1.00 23.19 189 LEU A CA 1
ATOM 1180 C C . LEU A 1 161 ? -0.360 8.427 34.265 1.00 23.49 189 LEU A C 1
ATOM 1181 O O . LEU A 1 161 ? -1.467 8.968 34.209 1.00 23.67 189 LEU A O 1
ATOM 1186 N N . LEU A 1 162 ? 0.031 7.712 35.326 1.00 24.53 190 LEU A N 1
ATOM 1187 C CA . LEU A 1 162 ? -0.858 7.562 36.476 1.00 24.13 190 LEU A CA 1
ATOM 1188 C C . LEU A 1 162 ? -1.159 8.915 37.111 1.00 24.00 190 LEU A C 1
ATOM 1189 O O . LEU A 1 162 ? -2.290 9.182 37.533 1.00 24.30 190 LEU A O 1
ATOM 1194 N N . ASP A 1 163 ? -0.161 9.791 37.170 1.00 24.68 191 ASP A N 1
ATOM 1195 C CA . ASP A 1 163 ? -0.389 11.137 37.683 1.00 24.95 191 ASP A CA 1
ATOM 1196 C C . ASP A 1 163 ? -1.321 11.934 36.769 1.00 25.30 191 ASP A C 1
ATOM 1197 O O . ASP A 1 163 ? -2.196 12.664 37.252 1.00 24.58 191 ASP A O 1
ATOM 1202 N N . MET A 1 164 ? -1.148 11.807 35.452 1.00 24.79 192 MET A N 1
ATOM 1203 C CA . MET A 1 164 ? -2.048 12.471 34.510 1.00 24.43 192 MET A CA 1
ATOM 1204 C C . MET A 1 164 ? -3.501 12.053 34.707 1.00 24.66 192 MET A C 1
ATOM 1205 O O . MET A 1 164 ? -4.409 12.828 34.412 1.00 23.88 192 MET A O 1
ATOM 1210 N N . ALA A 1 165 ? -3.740 10.825 35.159 1.00 24.24 193 ALA A N 1
ATOM 1211 C CA . ALA A 1 165 ? -5.083 10.281 35.353 1.00 20.33 193 ALA A CA 1
ATOM 1212 C C . ALA A 1 165 ? -5.612 10.509 36.760 1.00 23.17 193 ALA A C 1
ATOM 1213 O O . ALA A 1 165 ? -6.721 10.056 37.066 1.00 23.96 193 ALA A O 1
ATOM 1215 N N . GLY A 1 166 ? -4.845 11.171 37.625 1.00 24.08 194 GLY A N 1
ATOM 1216 C CA . GLY A 1 166 ? -5.255 11.412 39.001 1.00 25.74 194 GLY A CA 1
ATOM 1217 C C . GLY A 1 166 ? -5.019 10.242 39.940 1.00 29.08 194 GLY A C 1
ATOM 1218 O O . GLY A 1 166 ? -5.457 10.294 41.098 1.00 23.96 194 GLY A O 1
ATOM 1219 N N . ASP A 1 167 ? -4.343 9.192 39.471 1.00 22.55 195 ASP A N 1
ATOM 1220 C CA . ASP A 1 167 ? -4.004 8.016 40.286 1.00 25.50 195 ASP A CA 1
ATOM 1221 C C . ASP A 1 167 ? -2.688 8.248 41.035 1.00 24.92 195 ASP A C 1
ATOM 1222 O O . ASP A 1 167 ? -1.696 7.535 40.857 1.00 22.73 195 ASP A O 1
ATOM 1227 N N . THR A 1 168 ? -2.691 9.284 41.887 1.00 25.91 196 THR A N 1
ATOM 1228 C CA . THR A 1 168 ? -1.457 9.712 42.535 1.00 24.20 196 THR A CA 1
ATOM 1229 C C . THR A 1 168 ? -0.947 8.705 43.552 1.00 23.12 196 THR A C 1
ATOM 1230 O O . THR A 1 168 ? 0.255 8.663 43.802 1.00 24.11 196 THR A O 1
ATOM 1234 N N . GLY A 1 169 ? -1.836 7.935 44.192 1.00 24.88 197 GLY A N 1
ATOM 1235 C CA . GLY A 1 169 ? -1.369 6.923 45.134 1.00 26.94 197 GLY A CA 1
ATOM 1236 C C . GLY A 1 169 ? -0.549 5.847 44.449 1.00 27.59 197 GLY A C 1
ATOM 1237 O O . GLY A 1 169 ? 0.536 5.475 44.913 1.00 24.41 197 GLY A O 1
ATOM 1238 N N . ALA A 1 170 ? -1.037 5.368 43.303 1.00 24.33 198 ALA A N 1
ATOM 1239 C CA . ALA A 1 170 ? -0.290 4.387 42.536 1.00 26.24 198 ALA A CA 1
ATOM 1240 C C . ALA A 1 170 ? 0.936 5.006 41.876 1.00 23.94 198 ALA A C 1
ATOM 1241 O O . ALA A 1 170 ? 1.974 4.343 41.767 1.00 20.72 198 ALA A O 1
ATOM 1243 N N . ALA A 1 171 ? 0.845 6.265 41.422 1.00 22.49 199 ALA A N 1
ATOM 1244 C CA . ALA A 1 171 ? 2.047 6.926 40.920 1.00 22.87 199 ALA A CA 1
ATOM 1245 C C . ALA A 1 171 ? 3.123 6.980 41.998 1.00 23.64 199 ALA A C 1
ATOM 1246 O O . ALA A 1 171 ? 4.283 6.643 41.748 1.00 21.97 199 ALA A O 1
ATOM 1248 N N . ALA A 1 172 ? 2.753 7.391 43.211 1.00 20.83 200 ALA A N 1
ATOM 1249 C CA . ALA A 1 172 ? 3.758 7.488 44.268 1.00 24.63 200 ALA A CA 1
ATOM 1250 C C . ALA A 1 172 ? 4.287 6.111 44.669 1.00 27.37 200 ALA A C 1
ATOM 1251 O O . ALA A 1 172 ? 5.483 5.957 44.955 1.00 27.80 200 ALA A O 1
ATOM 1253 N N . GLY A 1 173 ? 3.426 5.095 44.672 1.00 28.83 201 GLY A N 1
ATOM 1254 C CA . GLY A 1 173 ? 3.891 3.748 45.001 1.00 25.94 201 GLY A CA 1
ATOM 1255 C C . GLY A 1 173 ? 4.813 3.185 43.935 1.00 25.59 201 GLY A C 1
ATOM 1256 O O . GLY A 1 173 ? 5.837 2.576 44.247 1.00 24.17 201 GLY A O 1
ATOM 1257 N N . LEU A 1 174 ? 4.499 3.427 42.663 1.00 20.36 202 LEU A N 1
ATOM 1258 C CA . LEU A 1 174 ? 5.400 2.988 41.611 1.00 23.80 202 LEU A CA 1
ATOM 1259 C C . LEU A 1 174 ? 6.711 3.775 41.622 1.00 24.61 202 LEU A C 1
ATOM 1260 O O . LEU A 1 174 ? 7.779 3.201 41.384 1.00 26.54 202 LEU A O 1
ATOM 1265 N N . GLY A 1 175 ? 6.658 5.084 41.880 1.00 23.78 203 GLY A N 1
ATOM 1266 C CA . GLY A 1 175 ? 7.899 5.841 41.989 1.00 28.92 203 GLY A CA 1
ATOM 1267 C C . GLY A 1 175 ? 8.817 5.268 43.056 1.00 26.52 203 GLY A C 1
ATOM 1268 O O . GLY A 1 175 ? 10.007 5.041 42.825 1.00 26.29 203 GLY A O 1
ATOM 1269 N N . GLU A 1 176 ? 8.261 5.004 44.233 1.00 27.17 204 GLU A N 1
ATOM 1270 C CA . GLU A 1 176 ? 9.062 4.476 45.331 1.00 29.74 204 GLU A CA 1
ATOM 1271 C C . GLU A 1 176 ? 9.609 3.093 44.993 1.00 30.01 204 GLU A C 1
ATOM 1272 O O . GLU A 1 176 ? 10.771 2.791 45.294 1.00 25.02 204 GLU A O 1
ATOM 1278 N N . HIS A 1 177 ? 8.782 2.242 44.362 1.00 26.47 205 HIS A N 1
ATOM 1279 C CA . HIS A 1 177 ? 9.211 0.905 43.931 1.00 27.46 205 HIS A CA 1
ATOM 1280 C C . HIS A 1 177 ? 10.276 0.990 42.849 1.00 28.81 205 HIS A C 1
ATOM 1281 O O . HIS A 1 177 ? 11.251 0.227 42.862 1.00 25.35 205 HIS A O 1
ATOM 1288 N N . PHE A 1 178 ? 10.097 1.914 41.902 1.00 26.24 206 PHE A N 1
ATOM 1289 C CA . PHE A 1 178 ? 11.078 2.115 40.847 1.00 26.75 206 PHE A CA 1
ATOM 1290 C C . PHE A 1 178 ? 12.421 2.531 41.430 1.00 30.49 206 PHE A C 1
ATOM 1291 O O . PHE A 1 178 ? 13.471 1.984 41.067 1.00 30.99 206 PHE A O 1
ATOM 1299 N N . THR A 1 179 ? 12.402 3.514 42.325 1.00 28.64 207 THR A N 1
ATOM 1300 C CA . THR A 1 179 ? 13.645 4.001 42.919 1.00 29.25 207 THR A CA 1
ATOM 1301 C C . THR A 1 179 ? 14.339 2.898 43.706 1.00 28.76 207 THR A C 1
ATOM 1302 O O . THR A 1 179 ? 15.566 2.761 43.649 1.00 25.79 207 THR A O 1
ATOM 1306 N N . ARG A 1 180 ? 13.558 2.075 44.412 1.00 25.43 208 ARG A N 1
ATOM 1307 C CA . ARG A 1 180 ? 14.119 0.932 45.129 1.00 27.19 208 ARG A CA 1
ATOM 1308 C C . ARG A 1 180 ? 14.810 -0.041 44.168 1.00 31.95 208 ARG A C 1
ATOM 1309 O O . ARG A 1 180 ? 15.961 -0.449 44.390 1.00 27.52 208 ARG A O 1
ATOM 1317 N N . PHE A 1 181 ? 14.132 -0.417 43.082 1.00 25.13 209 PHE A N 1
ATOM 1318 C CA . PHE A 1 181 ? 14.777 -1.282 42.108 1.00 31.86 209 PHE A CA 1
ATOM 1319 C C . PHE A 1 181 ? 16.023 -0.627 41.526 1.00 30.98 209 PHE A C 1
ATOM 1320 O O . PHE A 1 181 ? 17.071 -1.268 41.398 1.00 33.29 209 PHE A O 1
ATOM 1328 N N . LYS A 1 182 ? 15.918 0.636 41.120 1.00 31.16 210 LYS A N 1
ATOM 1329 C CA . LYS A 1 182 ? 17.042 1.263 40.435 1.00 32.53 210 LYS A CA 1
ATOM 1330 C C . LYS A 1 182 ? 18.239 1.395 41.365 1.00 31.61 210 LYS A C 1
ATOM 1331 O O . LYS A 1 182 ? 19.384 1.163 40.953 1.00 30.36 210 LYS A O 1
ATOM 1337 N N . THR A 1 183 ? 17.991 1.753 42.627 1.00 24.21 211 THR A N 1
ATOM 1338 C CA . THR A 1 183 ? 19.080 1.853 43.600 1.00 31.22 211 THR A CA 1
ATOM 1339 C C . THR A 1 183 ? 19.714 0.489 43.851 1.00 31.04 211 THR A C 1
ATOM 1340 O O . THR A 1 183 ? 20.943 0.343 43.838 1.00 35.36 211 THR A O 1
ATOM 1344 N N . ARG A 1 184 ? 18.887 -0.536 44.053 1.00 30.25 212 ARG A N 1
ATOM 1345 C CA . ARG A 1 184 ? 19.438 -1.866 44.289 1.00 32.85 212 ARG A CA 1
ATOM 1346 C C . ARG A 1 184 ? 20.173 -2.385 43.059 1.00 36.35 212 ARG A C 1
ATOM 1347 O O . ARG A 1 184 ? 21.232 -3.012 43.181 1.00 35.28 212 ARG A O 1
ATOM 1355 N N . TYR A 1 185 ? 19.644 -2.100 41.867 1.00 30.80 213 TYR A N 1
ATOM 1356 C CA . TYR A 1 185 ? 20.302 -2.508 40.629 1.00 34.59 213 TYR A CA 1
ATOM 1357 C C . TYR A 1 185 ? 21.697 -1.904 40.517 1.00 41.37 213 TYR A C 1
ATOM 1358 O O . TYR A 1 185 ? 22.676 -2.612 40.257 1.00 43.33 213 TYR A O 1
ATOM 1367 N N . LEU A 1 186 ? 21.792 -0.583 40.679 1.00 36.08 214 LEU A N 1
ATOM 1368 C CA . LEU A 1 186 ? 23.085 0.095 40.672 1.00 42.71 214 LEU A CA 1
ATOM 1369 C C . LEU A 1 186 ? 24.032 -0.513 41.707 1.00 46.15 214 LEU A C 1
ATOM 1370 O O . LEU A 1 186 ? 25.185 -0.836 41.396 1.00 45.80 214 LEU A O 1
ATOM 1375 N N . ALA A 1 187 ? 23.549 -0.710 42.940 1.00 42.18 215 ALA A N 1
ATOM 1376 C CA . ALA A 1 187 ? 24.371 -1.352 43.968 1.00 42.93 215 ALA A CA 1
ATOM 1377 C C . ALA A 1 187 ? 24.834 -2.737 43.532 1.00 48.58 215 ALA A C 1
ATOM 1378 O O . ALA A 1 187 ? 25.972 -3.132 43.814 1.00 51.55 215 ALA A O 1
ATOM 1380 N N . GLY A 1 188 ? 23.963 -3.497 42.858 1.00 44.26 216 GLY A N 1
ATOM 1381 C CA . GLY A 1 188 ? 24.376 -4.788 42.328 1.00 48.85 216 GLY A CA 1
ATOM 1382 C C . GLY A 1 188 ? 25.572 -4.676 41.401 1.00 48.33 216 GLY A C 1
ATOM 1383 O O . GLY A 1 188 ? 26.458 -5.530 41.407 1.00 55.44 216 GLY A O 1
ATOM 1384 N N . LYS A 1 189 ? 25.628 -3.605 40.616 1.00 53.22 217 LYS A N 1
ATOM 1385 C CA . LYS A 1 189 ? 26.788 -3.311 39.785 1.00 58.20 217 LYS A CA 1
ATOM 1386 C C . LYS A 1 189 ? 27.997 -2.841 40.590 1.00 60.46 217 LYS A C 1
ATOM 1387 O O . LYS A 1 189 ? 29.063 -2.632 39.995 1.00 66.26 217 LYS A O 1
ATOM 1393 N N . THR A 1 190 ? 27.863 -2.698 41.910 1.00 59.51 218 THR A N 1
ATOM 1394 C CA . THR A 1 190 ? 28.950 -2.275 42.795 1.00 57.68 218 THR A CA 1
ATOM 1395 C C . THR A 1 190 ? 29.288 -3.379 43.796 1.00 60.72 218 THR A C 1
ATOM 1396 O O . THR A 1 190 ? 29.164 -4.572 43.493 1.00 63.01 218 THR A O 1
ATOM 1400 N N . ARG B 1 1 ? 23.004 -4.142 28.569 1.00 52.86 29 ARG B N 1
ATOM 1401 C CA . ARG B 1 1 ? 23.220 -3.553 27.246 1.00 53.00 29 ARG B CA 1
ATOM 1402 C C . ARG B 1 1 ? 23.803 -4.585 26.285 1.00 55.24 29 ARG B C 1
ATOM 1403 O O . ARG B 1 1 ? 24.802 -5.240 26.593 1.00 55.49 29 ARG B O 1
ATOM 1405 N N . ARG B 1 2 ? 23.175 -4.716 25.122 1.00 52.49 30 ARG B N 1
ATOM 1406 C CA . ARG B 1 2 ? 23.502 -5.755 24.158 1.00 54.13 30 ARG B CA 1
ATOM 1407 C C . ARG B 1 2 ? 24.398 -5.212 23.051 1.00 55.68 30 ARG B C 1
ATOM 1408 O O . ARG B 1 2 ? 24.327 -4.035 22.681 1.00 56.25 30 ARG B O 1
ATOM 1410 N N . CYS B 1 3 ? 25.259 -6.086 22.541 1.00 45.90 31 CYS B N 1
ATOM 1411 C CA . CYS B 1 3 ? 26.036 -5.777 21.350 1.00 49.70 31 CYS B CA 1
ATOM 1412 C C . CYS B 1 3 ? 25.103 -5.671 20.152 1.00 50.20 31 CYS B C 1
ATOM 1413 O O . CYS B 1 3 ? 24.234 -6.524 19.958 1.00 48.78 31 CYS B O 1
ATOM 1416 N N . GLN B 1 4 ? 25.271 -4.621 19.351 1.00 51.60 32 GLN B N 1
ATOM 1417 C CA . GLN B 1 4 ? 24.363 -4.403 18.233 1.00 53.32 32 GLN B CA 1
ATOM 1418 C C . GLN B 1 4 ? 24.720 -5.236 17.011 1.00 52.69 32 GLN B C 1
ATOM 1419 O O . GLN B 1 4 ? 23.887 -5.357 16.108 1.00 56.64 32 GLN B O 1
ATOM 1425 N N . ARG B 1 5 ? 25.920 -5.822 16.967 1.00 56.47 33 ARG B N 1
ATOM 1426 C CA . ARG B 1 5 ? 26.285 -6.720 15.877 1.00 51.82 33 ARG B CA 1
ATOM 1427 C C . ARG B 1 5 ? 25.977 -8.181 16.201 1.00 48.79 33 ARG B C 1
ATOM 1428 O O . ARG B 1 5 ? 25.371 -8.882 15.386 1.00 52.79 33 ARG B O 1
ATOM 1433 N N . CYS B 1 6 ? 26.382 -8.671 17.372 1.00 46.57 34 CYS B N 1
ATOM 1434 C CA . CYS B 1 6 ? 26.197 -10.082 17.687 1.00 42.49 34 CYS B CA 1
ATOM 1435 C C . CYS B 1 6 ? 25.038 -10.333 18.641 1.00 48.69 34 CYS B C 1
ATOM 1436 O O . CYS B 1 6 ? 24.761 -11.497 18.960 1.00 38.42 34 CYS B O 1
ATOM 1439 N N . LEU B 1 7 ? 24.354 -9.275 19.096 1.00 44.48 35 LEU B N 1
ATOM 1440 C CA . LEU B 1 7 ? 23.073 -9.374 19.799 1.00 45.59 35 LEU B CA 1
ATOM 1441 C C . LEU B 1 7 ? 23.159 -10.152 21.113 1.00 47.27 35 LEU B C 1
ATOM 1442 O O . LEU B 1 7 ? 22.149 -10.676 21.596 1.00 53.04 35 LEU B O 1
ATOM 1447 N N . LEU B 1 8 ? 24.333 -10.250 21.710 1.00 39.00 36 LEU B N 1
ATOM 1448 C CA . LEU B 1 8 ? 24.478 -10.879 23.011 1.00 42.30 36 LEU B CA 1
ATOM 1449 C C . LEU B 1 8 ? 24.727 -9.811 24.059 1.00 45.11 36 LEU B C 1
ATOM 1450 O O . LEU B 1 8 ? 25.106 -8.684 23.717 1.00 42.63 36 LEU B O 1
ATOM 1455 N N . PRO B 1 9 ? 24.522 -10.118 25.347 1.00 41.87 37 PRO B N 1
ATOM 1456 C CA . PRO B 1 9 ? 24.992 -9.205 26.401 1.00 44.27 37 PRO B CA 1
ATOM 1457 C C . PRO B 1 9 ? 26.415 -8.738 26.115 1.00 46.92 37 PRO B C 1
ATOM 1458 O O . PRO B 1 9 ? 27.221 -9.464 25.526 1.00 40.47 37 PRO B O 1
ATOM 1462 N N . GLU B 1 10 ? 26.719 -7.505 26.531 1.00 45.76 38 GLU B N 1
ATOM 1463 C CA . GLU B 1 10 ? 28.002 -6.906 26.169 1.00 44.51 38 GLU B CA 1
ATOM 1464 C C . GLU B 1 10 ? 29.180 -7.714 26.706 1.00 45.86 38 GLU B C 1
ATOM 1465 O O . GLU B 1 10 ? 30.217 -7.831 26.042 1.00 47.04 38 GLU B O 1
ATOM 1471 N N . LYS B 1 11 ? 29.052 -8.262 27.917 1.00 47.05 39 LYS B N 1
ATOM 1472 C CA . LYS B 1 11 ? 30.140 -9.065 28.460 1.00 44.96 39 LYS B CA 1
ATOM 1473 C C . LYS B 1 11 ? 30.292 -10.387 27.719 1.00 47.12 39 LYS B C 1
ATOM 1474 O O . LYS B 1 11 ? 31.373 -10.986 27.757 1.00 46.14 39 LYS B O 1
ATOM 1480 N N . LEU B 1 12 ? 29.243 -10.837 27.030 1.00 41.98 40 LEU B N 1
ATOM 1481 C CA . LEU B 1 12 ? 29.263 -12.079 26.276 1.00 41.56 40 LEU B CA 1
ATOM 1482 C C . LEU B 1 12 ? 29.527 -11.869 24.791 1.00 42.33 40 LEU B C 1
ATOM 1483 O O . LEU B 1 12 ? 29.479 -12.839 24.022 1.00 43.25 40 LEU B O 1
ATOM 1488 N N . CYS B 1 13 ? 29.847 -10.641 24.386 1.00 41.05 41 CYS B N 1
ATOM 1489 C CA . CYS B 1 13 ? 30.052 -10.312 22.980 1.00 42.91 41 CYS B CA 1
ATOM 1490 C C . CYS B 1 13 ? 31.077 -11.233 22.323 1.00 40.17 41 CYS B C 1
ATOM 1491 O O . CYS B 1 13 ? 32.188 -11.419 22.829 1.00 38.03 41 CYS B O 1
ATOM 1494 N N . LEU B 1 14 ? 30.698 -11.803 21.179 1.00 37.33 42 LEU B N 1
ATOM 1495 C CA . LEU B 1 14 ? 31.516 -12.810 20.517 1.00 37.36 42 LEU B CA 1
ATOM 1496 C C . LEU B 1 14 ? 32.261 -12.278 19.298 1.00 37.85 42 LEU B C 1
ATOM 1497 O O . LEU B 1 14 ? 32.951 -13.060 18.629 1.00 38.81 42 LEU B O 1
ATOM 1502 N N . CYS B 1 15 ? 32.128 -10.986 18.977 1.00 32.84 43 CYS B N 1
ATOM 1503 C CA . CYS B 1 15 ? 32.590 -10.508 17.675 1.00 38.79 43 CYS B CA 1
ATOM 1504 C C . CYS B 1 15 ? 34.060 -10.837 17.445 1.00 42.29 43 CYS B C 1
ATOM 1505 O O . CYS B 1 15 ? 34.443 -11.282 16.353 1.00 41.81 43 CYS B O 1
ATOM 1508 N N . SER B 1 16 ? 34.883 -10.702 18.487 1.00 35.86 44 SER B N 1
ATOM 1509 C CA . SER B 1 16 ? 36.318 -10.913 18.334 1.00 40.79 44 SER B CA 1
ATOM 1510 C C . SER B 1 16 ? 36.673 -12.340 17.928 1.00 39.23 44 SER B C 1
ATOM 1511 O O . SER B 1 16 ? 37.749 -12.552 17.373 1.00 35.00 44 SER B O 1
ATOM 1514 N N . THR B 1 17 ? 35.799 -13.320 18.184 1.00 35.17 45 THR B N 1
ATOM 1515 C CA . THR B 1 17 ? 36.104 -14.706 17.844 1.00 39.94 45 THR B CA 1
ATOM 1516 C C . THR B 1 17 ? 35.853 -15.054 16.384 1.00 36.46 45 THR B C 1
ATOM 1517 O O . THR B 1 17 ? 36.234 -16.158 15.974 1.00 34.41 45 THR B O 1
ATOM 1521 N N . ILE B 1 18 ? 35.197 -14.186 15.613 1.00 33.86 46 ILE B N 1
ATOM 1522 C CA . ILE B 1 18 ? 34.639 -14.589 14.322 1.00 34.06 46 ILE B CA 1
ATOM 1523 C C . ILE B 1 18 ? 35.752 -14.724 13.300 1.00 33.98 46 ILE B C 1
ATOM 1524 O O . ILE B 1 18 ? 36.487 -13.766 13.027 1.00 28.65 46 ILE B O 1
ATOM 1529 N N . THR B 1 19 ? 35.858 -15.908 12.703 1.00 33.40 47 THR B N 1
ATOM 1530 C CA . THR B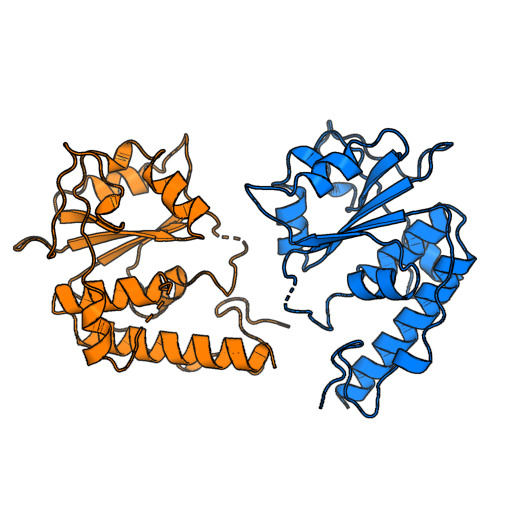 1 19 ? 36.848 -16.165 11.662 1.00 32.58 47 THR B CA 1
ATOM 1531 C C . THR B 1 19 ? 36.102 -16.653 10.436 1.00 32.60 47 THR B C 1
ATOM 1532 O O . THR B 1 19 ? 35.675 -17.822 10.390 1.00 28.73 47 THR B O 1
ATOM 1536 N N . PRO B 1 20 ? 35.913 -15.813 9.429 1.00 28.45 48 PRO B N 1
ATOM 1537 C CA . PRO B 1 20 ? 35.166 -16.249 8.247 1.00 31.30 48 PRO B CA 1
ATOM 1538 C C . PRO B 1 20 ? 35.861 -17.403 7.546 1.00 36.93 48 PRO B C 1
ATOM 1539 O O . PRO B 1 20 ? 37.064 -17.642 7.695 1.00 34.99 48 PRO B O 1
ATOM 1543 N N . ALA B 1 21 ? 35.080 -18.128 6.772 1.00 36.59 49 ALA B N 1
ATOM 1544 C CA . ALA B 1 21 ? 35.594 -19.239 5.998 1.00 33.88 49 ALA B CA 1
ATOM 1545 C C . ALA B 1 21 ? 35.283 -18.997 4.532 1.00 36.80 49 ALA B C 1
ATOM 1546 O O . ALA B 1 21 ? 34.778 -17.935 4.148 1.00 38.35 49 ALA B O 1
ATOM 1548 N N . GLN B 1 22 ? 35.587 -19.997 3.714 1.00 33.79 50 GLN B N 1
ATOM 1549 C CA . GLN B 1 22 ? 35.281 -19.964 2.295 1.00 39.45 50 GLN B CA 1
ATOM 1550 C C . GLN B 1 22 ? 34.579 -21.258 1.914 1.00 35.62 50 GLN B C 1
ATOM 1551 O O . GLN B 1 22 ? 34.801 -22.307 2.531 1.00 31.70 50 GLN B O 1
ATOM 1557 N N . ALA B 1 23 ? 33.708 -21.157 0.908 1.00 28.65 51 ALA B N 1
ATOM 1558 C CA . ALA B 1 23 ? 32.863 -22.261 0.486 1.00 34.37 51 ALA B CA 1
ATOM 1559 C C . ALA B 1 23 ? 32.524 -22.076 -0.981 1.00 35.89 51 ALA B C 1
ATOM 1560 O O . ALA B 1 23 ? 32.505 -20.951 -1.495 1.00 33.56 51 ALA B O 1
ATOM 1562 N N . LYS B 1 24 ? 32.256 -23.198 -1.646 1.00 29.96 52 LYS B N 1
ATOM 1563 C CA . LYS B 1 24 ? 31.737 -23.146 -3.005 1.00 31.46 52 LYS B CA 1
ATOM 1564 C C . LYS B 1 24 ? 30.268 -22.729 -2.999 1.00 33.41 52 LYS B C 1
ATOM 1565 O O . LYS B 1 24 ? 29.820 -21.956 -3.861 1.00 30.55 52 LYS B O 1
ATOM 1568 N N . SER B 1 25 ? 29.515 -23.200 -2.009 1.00 30.48 53 SER B N 1
ATOM 1569 C CA . SER B 1 25 ? 28.118 -22.839 -1.878 1.00 28.29 53 SER B CA 1
ATOM 1570 C C . SER B 1 25 ? 27.972 -21.353 -1.570 1.00 30.55 53 SER B C 1
ATOM 1571 O O . SER B 1 25 ? 28.875 -20.704 -1.036 1.00 31.23 53 SER B O 1
ATOM 1574 N N . ARG B 1 26 ? 26.811 -20.816 -1.908 1.00 29.82 54 ARG B N 1
ATOM 1575 C CA . ARG B 1 26 ? 26.468 -19.453 -1.542 1.00 27.26 54 ARG B CA 1
ATOM 1576 C C . ARG B 1 26 ? 25.056 -19.454 -0.984 1.00 26.55 54 ARG B C 1
ATOM 1577 O O . ARG B 1 26 ? 24.226 -20.261 -1.398 1.00 29.91 54 ARG B O 1
ATOM 1585 N N . PHE B 1 27 ? 24.791 -18.536 -0.043 1.00 28.76 55 PHE B N 1
ATOM 1586 C CA . PHE B 1 27 ? 23.502 -18.416 0.625 1.00 26.68 55 PHE B CA 1
ATOM 1587 C C . PHE B 1 27 ? 22.831 -17.092 0.310 1.00 29.66 55 PHE B C 1
ATOM 1588 O O . PHE B 1 27 ? 23.491 -16.065 0.144 1.00 28.52 55 PHE B O 1
ATOM 1596 N N . CYS B 1 28 ? 21.505 -17.120 0.287 1.00 31.58 56 CYS B N 1
ATOM 1597 C CA . CYS B 1 28 ? 20.702 -15.913 0.142 1.00 33.72 56 CYS B CA 1
ATOM 1598 C C . CYS B 1 28 ? 19.611 -15.967 1.198 1.00 33.33 56 CYS B C 1
ATOM 1599 O O . CYS B 1 28 ? 18.833 -16.926 1.240 1.00 32.31 56 CYS B O 1
ATOM 1602 N N . LEU B 1 29 ? 19.577 -14.960 2.067 1.00 29.54 57 LEU B N 1
ATOM 1603 C CA . LEU B 1 29 ? 18.639 -14.913 3.174 1.00 28.61 57 LEU B CA 1
ATOM 1604 C C . LEU B 1 29 ? 17.488 -13.977 2.818 1.00 35.30 57 LEU B C 1
ATOM 1605 O O . LEU B 1 29 ? 17.701 -12.777 2.588 1.00 39.06 57 LEU B O 1
ATOM 1610 N N . LEU B 1 30 ? 16.280 -14.526 2.757 1.00 31.87 58 LEU B N 1
ATOM 1611 C CA . LEU B 1 30 ? 15.063 -13.724 2.748 1.00 39.39 58 LEU B CA 1
ATOM 1612 C C . LEU B 1 30 ? 14.630 -13.623 4.197 1.00 41.39 58 LEU B C 1
ATOM 1613 O O . LEU B 1 30 ? 14.150 -14.598 4.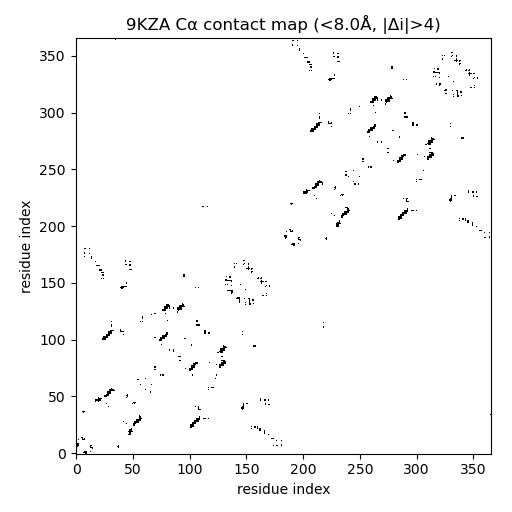778 1.00 38.66 58 LEU B O 1
ATOM 1618 N N . MET B 1 31 ? 14.834 -12.454 4.796 1.00 44.01 59 MET B N 1
ATOM 1619 C CA . MET B 1 31 ? 14.560 -12.252 6.210 1.00 46.96 59 MET B CA 1
ATOM 1620 C C . MET B 1 31 ? 13.216 -11.559 6.358 1.00 51.99 59 MET B C 1
ATOM 1621 O O . MET B 1 31 ?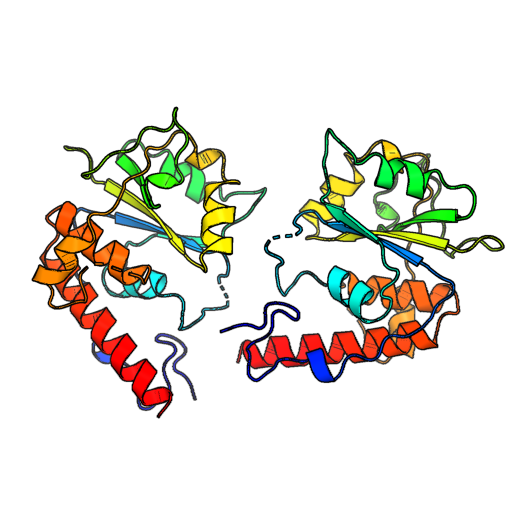 12.990 -10.490 5.772 1.00 49.38 59 MET B O 1
ATOM 1626 N N . PHE B 1 32 ? 12.319 -12.187 7.122 1.00 54.03 60 PHE B N 1
ATOM 1627 C CA . PHE B 1 32 ? 11.044 -11.555 7.424 1.00 54.41 60 PHE B CA 1
ATOM 1628 C C . PHE B 1 32 ? 11.256 -10.180 8.043 1.00 59.49 60 PHE B C 1
ATOM 1629 O O . PHE B 1 32 ? 10.595 -9.210 7.657 1.00 61.85 60 PHE B O 1
ATOM 1637 N N . ASP B 1 33 ? 12.198 -10.073 8.981 1.00 60.76 61 ASP B N 1
ATOM 1638 C CA . ASP B 1 33 ? 12.526 -8.819 9.647 1.00 62.93 61 ASP B CA 1
ATOM 1639 C C . ASP B 1 33 ? 14.032 -8.599 9.596 1.00 64.77 61 ASP B C 1
ATOM 1640 O O . ASP B 1 33 ? 14.803 -9.494 9.956 1.00 64.68 61 ASP B O 1
ATOM 1642 N N . THR B 1 34 ? 14.453 -7.413 9.166 1.00 61.94 62 THR B N 1
ATOM 1643 C CA . THR B 1 34 ? 15.883 -7.100 9.111 1.00 66.75 62 THR B CA 1
ATOM 1644 C C . THR B 1 34 ? 16.335 -6.216 10.276 1.00 67.78 62 THR B C 1
ATOM 1645 O O . THR B 1 34 ? 15.571 -5.400 10.798 1.00 68.98 62 THR B O 1
ATOM 1649 N N . PRO B 1 36 ? 14.354 -4.121 13.530 1.00 70.07 64 PRO B N 1
ATOM 1650 C CA . PRO B 1 36 ? 15.521 -4.662 14.237 1.00 68.28 64 PRO B CA 1
ATOM 1651 C C . PRO B 1 36 ? 15.811 -6.120 13.898 1.00 72.79 64 PRO B C 1
ATOM 1652 O O . PRO B 1 36 ? 15.023 -6.782 13.219 1.00 71.61 64 PRO B O 1
ATOM 1656 N N . MET B 1 37 ? 16.949 -6.608 14.378 1.00 72.94 65 MET B N 1
ATOM 1657 C CA . MET B 1 37 ? 17.264 -8.025 14.353 1.00 73.95 65 MET B CA 1
ATOM 1658 C C . MET B 1 37 ? 16.935 -8.642 15.705 1.00 70.69 65 MET B C 1
ATOM 1659 O O . MET B 1 37 ? 17.004 -7.981 16.746 1.00 70.28 65 MET B O 1
ATOM 1664 N N . LYS B 1 38 ? 16.556 -9.914 15.674 1.00 67.40 66 LYS B N 1
ATOM 1665 C CA . LYS B 1 38 ?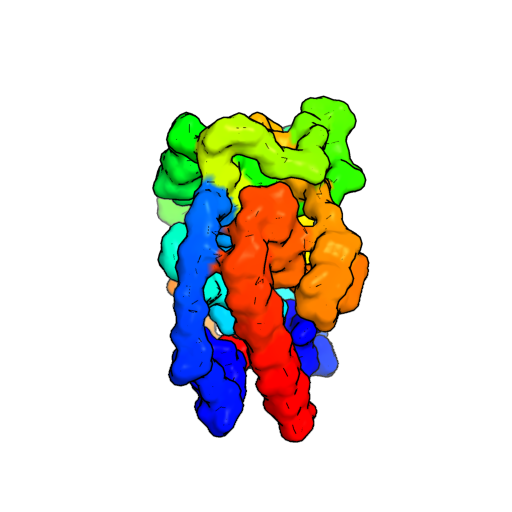 16.317 -10.615 16.925 1.00 63.14 66 LYS B CA 1
ATOM 1666 C C . LYS B 1 38 ? 17.458 -11.587 17.203 1.00 59.29 66 LYS B C 1
ATOM 1667 O O . LYS B 1 38 ? 17.988 -12.202 16.270 1.00 59.47 66 LYS B O 1
ATOM 1670 N N . PRO B 1 39 ? 17.887 -11.726 18.459 1.00 57.33 67 PRO B N 1
ATOM 1671 C CA . PRO B 1 39 ? 18.982 -12.669 18.744 1.00 56.67 67 PRO B CA 1
ATOM 1672 C C . PRO B 1 39 ? 18.678 -14.088 18.300 1.00 56.03 67 PRO B C 1
ATOM 1673 O O . PRO B 1 39 ? 19.557 -14.781 17.770 1.00 58.07 67 PRO B O 1
ATOM 1677 N N . SER B 1 40 ? 17.437 -14.528 18.468 1.00 53.50 68 SER B N 1
ATOM 1678 C CA . SER B 1 40 ? 17.063 -15.907 18.199 1.00 56.18 68 SER B CA 1
ATOM 1679 C C . SER B 1 40 ? 16.799 -16.197 16.720 1.00 57.05 68 SER B C 1
ATOM 1680 O O . SER B 1 40 ? 16.321 -17.296 16.412 1.00 55.01 68 SER B O 1
ATOM 1683 N N . ASN B 1 41 ? 17.073 -15.261 15.807 1.00 51.64 69 ASN B N 1
ATOM 1684 C CA . ASN B 1 41 ? 17.084 -15.548 14.375 1.00 49.77 69 ASN B CA 1
ATOM 1685 C C . ASN B 1 41 ? 18.519 -15.854 13.966 1.00 46.72 69 ASN B C 1
ATOM 1686 O O . ASN B 1 41 ? 19.404 -15.014 14.134 1.00 45.09 69 ASN B O 1
ATOM 1691 N N . THR B 1 42 ? 18.753 -17.053 13.434 1.00 43.15 70 THR B N 1
ATOM 1692 C CA . THR B 1 42 ? 20.113 -17.541 13.261 1.00 40.61 70 THR B CA 1
ATOM 1693 C C . THR B 1 42 ? 20.624 -17.422 11.834 1.00 38.20 70 THR B C 1
ATOM 1694 O O . THR B 1 42 ? 21.785 -17.761 11.582 1.00 34.51 70 THR B O 1
ATOM 1698 N N . GLY B 1 43 ? 19.807 -16.925 10.899 1.00 41.72 71 GLY B N 1
ATOM 1699 C CA . GLY B 1 43 ? 20.300 -16.718 9.544 1.00 38.97 71 GLY B CA 1
ATOM 1700 C C . GLY B 1 43 ? 21.529 -15.831 9.487 1.00 36.03 71 GLY B C 1
ATOM 1701 O O . GLY B 1 43 ? 22.413 -16.028 8.643 1.00 39.39 71 GLY B O 1
ATOM 1702 N N . ARG B 1 44 ? 21.626 -14.868 10.399 1.00 34.81 72 ARG B N 1
ATOM 1703 C CA . ARG B 1 44 ? 22.746 -13.936 10.380 1.00 36.34 72 ARG B CA 1
ATOM 1704 C C . ARG B 1 44 ? 24.064 -14.593 10.759 1.00 35.26 72 ARG B C 1
ATOM 1705 O O . ARG B 1 44 ? 25.124 -14.066 10.403 1.00 31.46 72 ARG B O 1
ATOM 1713 N N . LEU B 1 45 ? 24.027 -15.728 11.471 1.00 34.50 73 LEU B N 1
ATOM 1714 C CA . LEU B 1 45 ? 25.262 -16.439 11.785 1.00 31.75 73 LEU B CA 1
ATOM 1715 C C . LEU B 1 45 ? 25.922 -16.981 10.524 1.00 31.31 73 LEU B C 1
ATOM 1716 O O . LEU B 1 45 ? 27.158 -17.059 10.439 1.00 26.38 73 LEU B O 1
ATOM 1721 N N . ILE B 1 46 ? 25.117 -17.385 9.541 1.00 29.52 74 ILE B N 1
ATOM 1722 C CA . ILE B 1 46 ? 25.665 -17.779 8.246 1.00 25.67 74 ILE B CA 1
ATOM 1723 C C . ILE B 1 46 ? 26.521 -16.649 7.668 1.00 25.62 74 ILE B C 1
ATOM 1724 O O . ILE B 1 46 ? 27.640 -16.865 7.183 1.00 28.01 74 ILE B O 1
ATOM 1729 N N . ALA B 1 47 ? 25.992 -15.431 7.692 1.00 29.13 75 ALA B N 1
ATOM 1730 C CA . ALA B 1 47 ? 26.704 -14.297 7.102 1.00 30.76 75 ALA B CA 1
ATOM 1731 C C . ALA B 1 47 ? 28.020 -14.006 7.815 1.00 28.25 75 ALA B C 1
ATOM 1732 O O . ALA B 1 47 ? 28.982 -13.561 7.180 1.00 29.38 75 ALA B O 1
ATOM 1734 N N . ASP B 1 48 ? 28.089 -14.246 9.127 1.00 31.54 76 ASP B N 1
ATOM 1735 C CA . ASP B 1 48 ? 29.346 -14.062 9.849 1.00 28.90 76 ASP B CA 1
ATOM 1736 C C . ASP B 1 48 ? 30.438 -14.968 9.310 1.00 25.36 76 ASP B C 1
ATOM 1737 O O . ASP B 1 48 ? 31.597 -14.561 9.204 1.00 24.84 76 ASP B O 1
ATOM 1742 N N . ILE B 1 49 ? 30.102 -16.223 9.026 1.00 27.98 77 ILE B N 1
ATOM 1743 C CA . ILE B 1 49 ? 31.110 -17.174 8.587 1.00 23.66 77 ILE B CA 1
ATOM 1744 C C . ILE B 1 49 ? 31.356 -17.061 7.086 1.00 23.94 77 ILE B C 1
ATOM 1745 O O . ILE B 1 49 ? 32.473 -17.295 6.613 1.00 28.77 77 ILE B O 1
ATOM 1750 N N . LEU B 1 50 ? 30.308 -16.762 6.312 1.00 26.54 78 LEU B N 1
ATOM 1751 C CA . LEU B 1 50 ? 30.378 -16.640 4.853 1.00 25.77 78 LEU B CA 1
ATOM 1752 C C . LEU B 1 50 ? 29.902 -15.236 4.464 1.00 23.63 78 LEU B C 1
ATOM 1753 O O . LEU B 1 50 ? 28.720 -15.027 4.155 1.00 26.87 78 LEU B O 1
ATOM 1758 N N . PRO B 1 51 ? 30.790 -14.234 4.513 1.00 28.54 79 PRO B N 1
ATOM 1759 C CA . PRO B 1 51 ? 30.350 -12.839 4.336 1.00 29.83 79 PRO B CA 1
ATOM 1760 C C . PRO B 1 51 ? 29.891 -12.503 2.930 1.00 29.16 79 PRO B C 1
ATOM 1761 O O . PRO B 1 51 ? 29.413 -11.380 2.710 1.00 30.28 79 PRO B O 1
ATOM 1765 N N . ASP B 1 52 ? 29.995 -13.429 1.972 1.00 26.66 80 ASP B N 1
ATOM 1766 C CA . ASP B 1 52 ? 29.380 -13.199 0.671 1.00 28.04 80 ASP B CA 1
ATOM 1767 C C . ASP B 1 52 ? 27.901 -13.543 0.660 1.00 28.64 80 ASP B C 1
ATOM 1768 O O . ASP B 1 52 ? 27.240 -13.344 -0.369 1.00 29.75 80 ASP B O 1
ATOM 1773 N N . THR B 1 53 ? 27.363 -13.979 1.806 1.00 25.95 81 THR B N 1
ATOM 1774 C CA . THR B 1 53 ? 25.933 -14.222 1.953 1.00 28.03 81 THR B CA 1
ATOM 1775 C C . THR B 1 53 ? 25.130 -12.967 1.597 1.00 28.28 81 THR B C 1
ATOM 1776 O O . THR B 1 53 ? 25.351 -11.888 2.153 1.00 29.62 81 THR B O 1
ATOM 1780 N N . VAL B 1 54 ? 24.193 -13.109 0.675 1.00 31.59 82 VAL B N 1
ATOM 1781 C CA . VAL B 1 54 ? 23.298 -12.008 0.321 1.00 30.26 82 VAL B CA 1
ATOM 1782 C C . VAL B 1 54 ? 22.099 -12.056 1.253 1.00 30.83 82 VAL B C 1
ATOM 1783 O O . VAL B 1 54 ? 21.615 -13.133 1.607 1.00 34.29 82 VAL B O 1
ATOM 1787 N N . ALA B 1 55 ? 21.613 -10.894 1.652 1.00 30.89 83 ALA B N 1
ATOM 1788 C CA . ALA B 1 55 ? 20.472 -10.804 2.550 1.00 34.70 83 ALA B CA 1
ATOM 1789 C C . ALA B 1 55 ? 19.541 -9.719 2.042 1.00 35.23 83 ALA B C 1
ATOM 1790 O O . ALA B 1 55 ? 20.004 -8.630 1.685 1.00 33.44 83 ALA B O 1
ATOM 1792 N N . PHE B 1 56 ? 18.235 -10.026 2.008 1.00 39.17 84 PHE B N 1
ATOM 1793 C CA . PHE B 1 56 ? 17.194 -9.075 1.632 1.00 38.61 84 PHE B CA 1
ATOM 1794 C C . PHE B 1 56 ? 16.098 -9.072 2.673 1.00 43.49 84 PHE B C 1
ATOM 1795 O O . PHE B 1 56 ? 15.816 -10.090 3.313 1.00 41.27 84 PHE B O 1
ATOM 1803 N N . GLN B 1 57 ? 15.455 -7.919 2.789 1.00 47.31 85 GLN B N 1
ATOM 1804 C CA . GLN B 1 57 ? 14.177 -7.811 3.471 1.00 49.09 85 GLN B CA 1
ATOM 1805 C C . GLN B 1 57 ? 13.092 -8.442 2.607 1.00 42.75 85 GLN B C 1
ATOM 1806 O O . GLN B 1 57 ? 12.913 -8.049 1.450 1.00 44.75 85 GLN B O 1
ATOM 1812 N N . TRP B 1 58 ? 12.365 -9.410 3.158 1.00 48.35 86 TRP B N 1
ATOM 1813 C CA . TRP B 1 58 ? 11.309 -10.064 2.395 1.00 51.14 86 TRP B CA 1
ATOM 1814 C C . TRP B 1 58 ? 10.117 -9.135 2.210 1.00 54.42 86 TRP B C 1
ATOM 1815 O O . TRP B 1 58 ? 9.685 -8.471 3.152 1.00 55.15 86 TRP B O 1
ATOM 1826 N N . SER B 1 59 ? 9.574 -9.102 0.992 1.00 51.33 87 SER B N 1
ATOM 1827 C CA . SER B 1 59 ? 8.327 -8.403 0.717 1.00 58.64 87 SER B CA 1
ATOM 1828 C C . SER B 1 59 ? 7.385 -9.319 -0.046 1.00 60.06 87 SER B C 1
ATOM 1829 O O . SER B 1 59 ? 7.810 -10.042 -0.951 1.00 60.62 87 SER B O 1
ATOM 1832 N N . ARG B 1 60 ? 6.099 -9.277 0.320 1.00 61.22 88 ARG B N 1
ATOM 1833 C CA . ARG B 1 60 ? 5.114 -10.114 -0.360 1.00 63.02 88 ARG B CA 1
ATOM 1834 C C . ARG B 1 60 ? 4.796 -9.578 -1.751 1.00 63.24 88 ARG B C 1
ATOM 1835 O O . ARG B 1 60 ? 4.723 -10.346 -2.718 1.00 68.41 88 ARG B O 1
ATOM 1837 N N . THR B 1 61 ? 4.637 -8.263 -1.878 1.00 64.67 89 THR B N 1
ATOM 1838 C CA . THR B 1 61 ? 4.144 -7.670 -3.112 1.00 65.75 89 THR B CA 1
ATOM 1839 C C . THR B 1 61 ? 5.218 -6.981 -3.942 1.00 67.69 89 THR B C 1
ATOM 1840 O O . THR B 1 61 ? 5.000 -6.764 -5.139 1.00 72.84 89 THR B O 1
ATOM 1844 N N . GLU B 1 62 ? 6.364 -6.635 -3.359 1.00 65.42 90 GLU B N 1
ATOM 1845 C CA . GLU B 1 62 ? 7.358 -5.791 -4.025 1.00 62.68 90 GLU B CA 1
ATOM 1846 C C . GLU B 1 62 ? 8.758 -6.383 -3.888 1.00 64.44 90 GLU B C 1
ATOM 1847 O O . GLU B 1 62 ? 9.637 -5.772 -3.265 1.00 63.16 90 GLU B O 1
ATOM 1853 N N . PRO B 1 63 ? 9.013 -7.552 -4.486 1.00 58.30 91 PRO B N 1
ATOM 1854 C CA . PRO B 1 63 ? 10.356 -8.140 -4.384 1.00 54.41 91 PRO B CA 1
ATOM 1855 C C . PRO B 1 63 ? 11.400 -7.243 -5.031 1.00 53.25 91 PRO B C 1
ATOM 1856 O O . PRO B 1 63 ? 11.177 -6.672 -6.101 1.00 52.44 91 PRO B O 1
ATOM 1860 N N . SER B 1 64 ? 12.547 -7.121 -4.368 1.00 47.23 92 SER B N 1
ATOM 1861 C CA . SER B 1 64 ? 13.632 -6.308 -4.900 1.00 49.49 92 SER B CA 1
ATOM 1862 C C . SER B 1 64 ? 14.070 -6.823 -6.268 1.00 43.46 92 SER B C 1
ATOM 1863 O O . SER B 1 64 ? 14.100 -8.031 -6.511 1.00 43.40 92 SER B O 1
ATOM 1866 N N . GLN B 1 65 ? 14.394 -5.899 -7.182 1.00 41.55 93 GLN B N 1
ATOM 1867 C CA . GLN B 1 65 ? 14.909 -6.334 -8.479 1.00 40.95 93 GLN B CA 1
ATOM 1868 C C . GLN B 1 65 ? 16.298 -6.949 -8.360 1.00 35.71 93 GLN B C 1
ATOM 1869 O O . GLN B 1 65 ? 16.695 -7.761 -9.204 1.00 35.55 93 GLN B O 1
ATOM 1875 N N . ASP B 1 66 ? 17.056 -6.563 -7.341 1.00 35.84 94 ASP B N 1
ATOM 1876 C CA . ASP B 1 66 ? 18.339 -7.214 -7.101 1.00 35.91 94 ASP B CA 1
ATOM 1877 C C . ASP B 1 66 ? 18.152 -8.656 -6.666 1.00 35.71 94 ASP B C 1
ATOM 1878 O O . ASP B 1 66 ? 18.983 -9.514 -6.978 1.00 33.34 94 ASP B O 1
ATOM 1883 N N . LEU B 1 67 ? 17.081 -8.935 -5.916 1.00 37.03 95 LEU B N 1
ATOM 1884 C CA . LEU B 1 67 ? 16.760 -10.310 -5.551 1.00 39.51 95 LEU B CA 1
ATOM 1885 C C . LEU B 1 67 ? 16.294 -11.101 -6.767 1.00 40.58 95 LEU B C 1
ATOM 1886 O O . LEU B 1 67 ? 16.761 -12.217 -7.006 1.00 33.98 95 LEU B O 1
ATOM 1891 N N . LEU B 1 68 ? 15.365 -10.536 -7.550 1.00 40.92 96 LEU B N 1
ATOM 1892 C CA . LEU B 1 68 ? 14.956 -11.187 -8.793 1.00 37.33 96 LEU B CA 1
ATOM 1893 C C . LEU B 1 68 ? 16.157 -11.439 -9.704 1.00 40.33 96 LEU B C 1
ATOM 1894 O O . LEU B 1 68 ? 16.303 -12.533 -10.264 1.00 39.72 96 LEU B O 1
ATOM 1899 N N . ASP B 1 69 ? 17.047 -10.451 -9.835 1.00 32.67 97 ASP B N 1
ATOM 1900 C CA . ASP B 1 69 ? 18.231 -10.630 -10.676 1.00 35.99 97 ASP B CA 1
ATOM 1901 C C . ASP B 1 69 ? 19.133 -11.753 -10.166 1.00 38.06 97 ASP B C 1
ATOM 1902 O O . ASP B 1 69 ? 19.701 -12.513 -10.963 1.00 40.74 97 ASP B O 1
ATOM 1907 N N . LEU B 1 70 ? 19.311 -11.857 -8.846 1.00 33.03 98 LEU B N 1
ATOM 1908 C CA . LEU B 1 70 ? 20.207 -12.891 -8.336 1.00 34.21 98 LEU B CA 1
ATOM 1909 C C . LEU B 1 70 ? 19.651 -14.275 -8.635 1.00 33.22 98 LEU B C 1
ATOM 1910 O O . LEU B 1 70 ? 20.360 -15.134 -9.173 1.00 38.67 98 LEU B O 1
ATOM 1915 N N . VAL B 1 71 ? 18.380 -14.507 -8.299 1.00 31.73 99 VAL B N 1
ATOM 1916 C CA . VAL B 1 71 ? 17.799 -15.833 -8.505 1.00 38.82 99 VAL B CA 1
ATOM 1917 C C . VAL B 1 71 ? 17.625 -16.166 -9.982 1.00 40.16 99 VAL B C 1
ATOM 1918 O O . VAL B 1 71 ? 17.502 -17.344 -10.334 1.00 34.90 99 VAL B O 1
ATOM 1922 N N . GLN B 1 72 ? 17.640 -15.171 -10.865 1.00 36.74 100 GLN B N 1
ATOM 1923 C CA . GLN B 1 72 ? 17.607 -15.424 -12.301 1.00 38.27 100 GLN B CA 1
ATOM 1924 C C . GLN B 1 72 ? 19.001 -15.475 -12.922 1.00 40.09 100 GLN B C 1
ATOM 1925 O O . GLN B 1 72 ? 19.125 -15.628 -14.142 1.00 41.48 100 GLN B O 1
ATOM 1931 N N . ASN B 1 73 ? 20.050 -15.374 -12.114 1.00 35.68 101 ASN B N 1
ATOM 1932 C CA . ASN B 1 73 ? 21.402 -15.451 -12.642 1.00 36.29 101 ASN B CA 1
ATOM 1933 C C . ASN B 1 73 ? 21.707 -16.902 -13.002 1.00 41.49 101 ASN B C 1
ATOM 1934 O O . ASN B 1 73 ? 21.799 -17.763 -12.119 1.00 40.64 101 ASN B O 1
ATOM 1939 N N . PRO B 1 74 ? 21.884 -17.202 -14.291 1.00 42.19 102 PRO B N 1
ATOM 1940 C CA . PRO B 1 74 ? 22.196 -18.580 -14.699 1.00 41.57 102 PRO B CA 1
ATOM 1941 C C . PRO B 1 74 ? 23.544 -19.075 -14.195 1.00 44.43 102 PRO B C 1
ATOM 1942 O O . PRO B 1 74 ? 23.841 -20.264 -14.349 1.00 42.14 102 PRO B O 1
ATOM 1946 N N . TYR B 1 75 ? 24.373 -18.199 -13.624 1.00 39.93 103 TYR B N 1
ATOM 1947 C CA . TYR B 1 75 ? 25.652 -18.633 -13.069 1.00 34.99 103 TYR B CA 1
ATOM 1948 C C . TYR B 1 75 ? 25.456 -19.620 -11.920 1.00 36.49 103 TYR B C 1
ATOM 1949 O O . TYR B 1 75 ? 26.266 -20.537 -11.736 1.00 39.02 103 TYR B O 1
ATOM 1958 N N . TYR B 1 76 ? 24.400 -19.442 -11.128 1.00 34.96 104 TYR B N 1
ATOM 1959 C CA . TYR B 1 76 ? 24.096 -20.312 -9.997 1.00 38.52 104 TYR B CA 1
ATOM 1960 C C . TYR B 1 76 ? 23.022 -21.327 -10.364 1.00 37.95 104 TYR B C 1
ATOM 1961 O O . TYR B 1 76 ? 22.262 -21.151 -11.322 1.00 34.45 104 TYR B O 1
ATOM 1970 N N . GLN B 1 77 ? 22.935 -22.375 -9.541 1.00 31.53 105 GLN B N 1
ATOM 1971 C CA . GLN B 1 77 ? 21.750 -23.216 -9.494 1.00 36.75 105 GLN B CA 1
ATOM 1972 C C . GLN B 1 77 ? 20.942 -22.829 -8.260 1.00 34.90 105 GLN B C 1
ATOM 1973 O O . GLN B 1 77 ? 21.287 -23.241 -7.145 1.00 31.37 105 GLN B O 1
ATOM 1979 N N . PRO B 1 78 ? 19.899 -22.018 -8.378 1.00 43.18 106 PRO B N 1
ATOM 1980 C CA . PRO B 1 78 ? 19.177 -21.595 -7.179 1.00 37.62 106 PRO B CA 1
ATOM 1981 C C . PRO B 1 78 ? 18.224 -22.665 -6.694 1.00 40.42 106 PRO B C 1
ATOM 1982 O O . PRO B 1 78 ? 17.652 -23.437 -7.470 1.00 42.06 106 PRO B O 1
ATOM 1986 N N . MET B 1 79 ? 18.042 -22.695 -5.378 1.00 33.05 107 MET B N 1
ATOM 1987 C CA . MET B 1 79 ? 17.102 -23.633 -4.803 1.00 33.68 107 MET B CA 1
ATOM 1988 C C . MET B 1 79 ? 16.592 -23.080 -3.492 1.00 37.35 107 MET B C 1
ATOM 1989 O O . MET B 1 79 ? 17.294 -22.343 -2.787 1.00 30.96 107 MET B O 1
ATOM 1994 N N . VAL B 1 80 ? 15.351 -23.437 -3.188 1.00 32.18 108 VAL B N 1
ATOM 1995 C CA . VAL B 1 80 ? 14.681 -22.991 -1.979 1.00 31.13 108 VAL B CA 1
ATOM 1996 C C . VAL B 1 80 ? 14.848 -24.070 -0.917 1.00 36.70 108 VAL B C 1
ATOM 1997 O O . VAL B 1 80 ? 14.558 -25.248 -1.162 1.00 35.81 108 VAL B O 1
ATOM 2001 N N . VAL B 1 81 ? 15.351 -23.675 0.247 1.00 39.30 109 VAL B N 1
ATOM 2002 C CA . VAL B 1 81 ? 15.628 -24.603 1.338 1.00 35.79 109 VAL B CA 1
ATOM 2003 C C . VAL B 1 81 ? 14.388 -24.701 2.219 1.00 42.22 109 VAL B C 1
ATOM 2004 O O . VAL B 1 81 ? 14.096 -23.781 2.987 1.00 44.21 109 VAL B O 1
ATOM 2008 N N . PHE B 1 82 ? 13.683 -25.831 2.141 1.00 43.31 110 PHE B N 1
ATOM 2009 C CA . PHE B 1 82 ? 12.435 -26.003 2.870 1.00 47.11 110 PHE B CA 1
ATOM 2010 C C . PHE B 1 82 ? 12.148 -27.491 2.990 1.00 46.22 110 PHE B C 1
ATOM 2011 O O . PHE B 1 82 ? 12.514 -28.256 2.092 1.00 43.21 110 PHE B O 1
ATOM 2019 N N . PRO B 1 83 ? 11.499 -27.923 4.075 1.00 50.31 111 PRO B N 1
ATOM 2020 C CA . PRO B 1 83 ? 11.144 -29.344 4.221 1.00 49.65 111 PRO B CA 1
ATOM 2021 C C . PRO B 1 83 ? 10.277 -29.830 3.069 1.00 48.28 111 PRO B C 1
ATOM 2022 O O . PRO B 1 83 ? 9.261 -29.221 2.735 1.00 51.35 111 PRO B O 1
ATOM 2026 N N . ALA B 1 84 ? 10.672 -30.971 2.496 1.00 48.20 112 ALA B N 1
ATOM 2027 C CA . ALA B 1 84 ? 10.056 -31.483 1.274 1.00 51.57 112 ALA B CA 1
ATOM 2028 C C . ALA B 1 84 ? 8.568 -31.762 1.433 1.00 55.64 112 ALA B C 1
ATOM 2029 O O . ALA B 1 84 ? 7.830 -31.741 0.442 1.00 55.80 112 ALA B O 1
ATOM 2031 N N . SER B 1 85 ? 8.106 -32.047 2.651 1.00 51.23 113 SER B N 1
ATOM 2032 C CA . SER B 1 85 ? 6.698 -32.385 2.823 1.00 57.74 113 SER B CA 1
ATOM 2033 C C . SER B 1 85 ? 5.771 -31.237 2.429 1.00 59.22 113 SER B C 1
ATOM 2034 O O . SER B 1 85 ? 4.595 -31.479 2.141 1.00 62.75 113 SER B O 1
ATOM 2037 N N . TYR B 1 86 ? 6.276 -30.005 2.368 1.00 57.58 114 TYR B N 1
ATOM 2038 C CA . TYR B 1 86 ? 5.448 -28.844 2.077 1.00 56.50 114 TYR B CA 1
ATOM 2039 C C . TYR B 1 86 ? 5.448 -28.446 0.607 1.00 55.48 114 TYR B C 1
ATOM 2040 O O . TYR B 1 86 ? 4.682 -27.557 0.228 1.00 60.50 114 TYR B O 1
ATOM 2049 N N . ALA B 1 87 ? 6.254 -29.092 -0.230 1.00 56.70 115 ALA B N 1
ATOM 2050 C CA . ALA B 1 87 ? 6.260 -28.776 -1.651 1.00 59.97 115 ALA B CA 1
ATOM 2051 C C . ALA B 1 87 ? 4.989 -29.280 -2.331 1.00 64.28 115 ALA B C 1
ATOM 2052 O O . ALA B 1 87 ? 4.369 -30.253 -1.892 1.00 66.37 115 ALA B O 1
ATOM 2054 N N . ASP B 1 88 ? 4.603 -28.609 -3.416 1.00 60.71 116 ASP B N 1
ATOM 2055 C CA . ASP B 1 88 ? 3.512 -29.108 -4.240 1.00 61.93 116 ASP B CA 1
ATOM 2056 C C . ASP B 1 88 ? 3.964 -30.350 -5.008 1.00 64.97 116 ASP B C 1
ATOM 2057 O O . ASP B 1 88 ? 5.161 -30.582 -5.216 1.00 64.94 116 ASP B O 1
ATOM 2059 N N . GLU B 1 89 ? 2.985 -31.163 -5.428 1.00 63.66 117 GLU B N 1
ATOM 2060 C CA . GLU B 1 89 ? 3.315 -32.429 -6.083 1.00 57.72 117 GLU B CA 1
ATOM 2061 C C . GLU B 1 89 ? 4.052 -32.210 -7.398 1.00 59.01 117 GLU B C 1
ATOM 2062 O O . GLU B 1 89 ? 4.850 -33.060 -7.811 1.00 59.73 117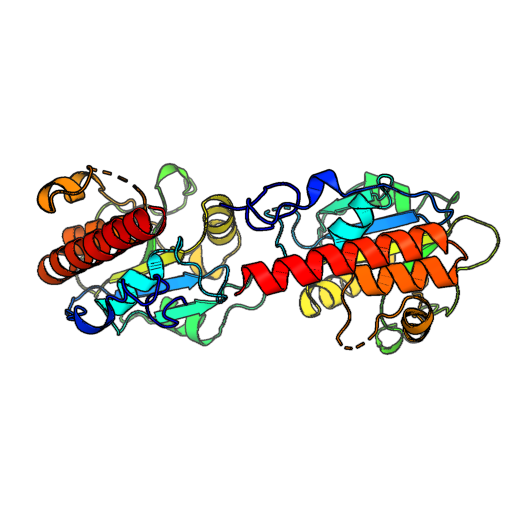 GLU B O 1
ATOM 2064 N N . GLN B 1 90 ? 3.800 -31.088 -8.070 1.00 57.40 118 GLN B N 1
ATOM 2065 C CA . GLN B 1 90 ? 4.522 -30.741 -9.288 1.00 59.56 118 GLN B CA 1
ATOM 2066 C C . GLN B 1 90 ? 5.830 -29.997 -9.020 1.00 55.90 118 GLN B C 1
ATOM 2067 O O . GLN B 1 90 ? 6.617 -29.806 -9.956 1.00 55.38 118 GLN B O 1
ATOM 2069 N N . ARG B 1 91 ? 6.076 -29.580 -7.775 1.00 55.04 119 ARG B N 1
ATOM 2070 C CA . ARG B 1 91 ? 7.329 -28.926 -7.413 1.00 48.54 119 ARG B CA 1
ATOM 2071 C C . ARG B 1 91 ? 8.484 -29.917 -7.486 1.00 49.66 119 ARG B C 1
ATOM 2072 O O . ARG B 1 91 ? 8.418 -31.012 -6.921 1.00 52.42 119 ARG B O 1
ATOM 2080 N N . GLU B 1 92 ? 9.549 -29.530 -8.176 1.00 46.44 120 GLU B N 1
ATOM 2081 C CA . GLU B 1 92 ? 10.756 -30.343 -8.215 1.00 44.89 120 GLU B CA 1
ATOM 2082 C C . GLU B 1 92 ? 11.411 -30.321 -6.839 1.00 45.34 120 GLU B C 1
ATOM 2083 O O . GLU B 1 92 ? 11.848 -29.263 -6.373 1.00 45.63 120 GLU B O 1
ATOM 2089 N N . VAL B 1 93 ? 11.442 -31.471 -6.168 1.00 47.40 121 VAL B N 1
ATOM 2090 C CA . VAL B 1 93 ? 12.161 -31.640 -4.905 1.00 45.01 121 VAL B CA 1
ATOM 2091 C C . VAL B 1 93 ? 13.450 -32.393 -5.201 1.00 47.54 121 VAL B C 1
ATOM 2092 O O . VAL B 1 93 ? 13.457 -33.349 -5.990 1.00 43.05 121 VAL B O 1
ATOM 2096 N N . ILE B 1 94 ? 14.551 -31.970 -4.574 1.00 40.24 122 ILE B N 1
ATOM 2097 C CA . ILE B 1 94 ? 15.815 -32.682 -4.675 1.00 34.35 122 ILE B CA 1
ATOM 2098 C C . ILE B 1 94 ? 16.372 -32.915 -3.276 1.00 39.20 122 ILE B C 1
ATOM 2099 O O . ILE B 1 94 ? 15.902 -32.349 -2.289 1.00 39.14 122 ILE B O 1
ATOM 2104 N N . PHE B 1 95 ? 17.399 -33.763 -3.214 1.00 43.38 123 PHE B N 1
ATOM 2105 C CA . PHE B 1 95 ? 17.954 -34.273 -1.967 1.00 42.23 123 PHE B CA 1
ATOM 2106 C C . PHE B 1 95 ? 19.462 -34.082 -1.875 1.00 36.52 123 PHE B C 1
ATOM 2107 O O . PHE B 1 95 ? 20.063 -34.440 -0.856 1.00 41.40 123 PHE B O 1
ATOM 2115 N N . THR B 1 96 ? 20.079 -33.498 -2.895 1.00 38.41 124 THR B N 1
ATOM 2116 C CA . THR B 1 96 ? 21.477 -33.101 -2.882 1.00 40.18 124 THR B CA 1
ATOM 2117 C C . THR B 1 96 ? 21.583 -31.837 -3.713 1.00 39.65 124 THR B C 1
ATOM 2118 O O . THR B 1 96 ? 20.745 -31.619 -4.597 1.00 39.27 124 THR B O 1
ATOM 2122 N N . PRO B 1 97 ? 22.579 -30.990 -3.470 1.00 39.01 125 PRO B N 1
ATOM 2123 C CA . PRO B 1 97 ? 22.790 -29.875 -4.372 1.00 45.12 125 PRO B CA 1
ATOM 2124 C C . PRO B 1 97 ? 23.155 -30.421 -5.737 1.00 48.54 125 PRO B C 1
ATOM 2125 O O . PRO B 1 97 ? 23.888 -31.420 -5.833 1.00 47.16 125 PRO B O 1
ATOM 2129 N N . PRO B 1 98 ? 22.592 -29.862 -6.801 1.00 44.59 126 PRO B N 1
ATOM 2130 C CA . PRO B 1 98 ? 22.934 -30.336 -8.140 1.00 46.04 126 PRO B CA 1
ATOM 2131 C C . PRO B 1 98 ? 24.417 -30.175 -8.409 1.00 50.33 126 PRO B C 1
ATOM 2132 O O . PRO B 1 98 ? 25.099 -29.337 -7.815 1.00 48.13 126 PRO B O 1
ATOM 2136 N N . ALA B 1 99 ? 24.915 -31.000 -9.316 1.00 51.92 127 ALA B N 1
ATOM 2137 C CA . ALA B 1 99 ? 26.314 -30.960 -9.709 1.00 50.41 127 ALA B CA 1
ATOM 2138 C C . ALA B 1 99 ? 26.532 -29.920 -10.804 1.00 49.16 127 ALA B C 1
ATOM 2139 O O . ALA B 1 99 ? 25.639 -29.639 -11.608 1.00 50.31 127 ALA B O 1
ATOM 2141 N N . GLY B 1 100 ? 27.732 -29.343 -10.822 1.00 46.56 128 GLY B N 1
ATOM 2142 C CA . GLY B 1 100 ? 28.128 -28.517 -11.945 1.00 50.09 128 GLY B CA 1
ATOM 2143 C C . GLY B 1 100 ? 28.232 -27.038 -11.647 1.00 51.46 128 GLY B C 1
ATOM 2144 O O . GLY B 1 100 ? 29.340 -26.507 -11.525 1.00 59.06 128 GLY B O 1
ATOM 2145 N N . LYS B 1 101 ? 27.061 -26.339 -11.559 1.00 50.68 129 LYS B N 1
ATOM 2146 C CA . LYS B 1 101 ? 27.085 -24.920 -11.236 1.00 48.53 129 LYS B CA 1
ATOM 2147 C C . LYS B 1 101 ? 27.008 -24.712 -9.725 1.00 45.08 129 LYS B C 1
ATOM 2148 O O . LYS B 1 101 ? 26.354 -25.489 -9.017 1.00 46.07 129 LYS B O 1
ATOM 2153 N N . PRO B 1 102 ? 27.660 -23.669 -9.209 1.00 40.83 130 PRO B N 1
ATOM 2154 C CA . PRO B 1 102 ? 27.661 -23.428 -7.758 1.00 40.34 130 PRO B CA 1
ATOM 2155 C C . PRO B 1 102 ? 26.247 -23.272 -7.228 1.00 38.80 130 PRO B C 1
ATOM 2156 O O . PRO B 1 102 ? 25.387 -22.657 -7.875 1.00 40.06 130 PRO B O 1
ATOM 2160 N N . PRO B 1 103 ? 25.951 -23.861 -6.074 1.00 37.50 131 PRO B N 1
ATOM 2161 C CA . PRO B 1 103 ? 24.594 -23.772 -5.528 1.00 37.20 131 PRO B CA 1
ATOM 2162 C C . PRO B 1 103 ? 24.316 -22.403 -4.919 1.00 35.73 131 PRO B C 1
ATOM 2163 O O . PRO B 1 103 ? 25.188 -21.794 -4.296 1.00 31.55 131 PRO B O 1
ATOM 2167 N N . LEU B 1 104 ? 23.072 -21.934 -5.070 1.00 33.49 132 LEU B N 1
ATOM 2168 C CA . LEU B 1 104 ? 22.614 -20.732 -4.368 1.00 34.00 132 LEU B CA 1
ATOM 2169 C C . LEU B 1 104 ? 21.462 -21.149 -3.458 1.00 32.96 132 LEU B C 1
ATOM 2170 O O . LEU B 1 104 ? 20.339 -21.362 -3.919 1.00 33.65 132 LEU B O 1
ATOM 2175 N N . PHE B 1 105 ? 21.754 -21.295 -2.169 1.00 33.52 133 PHE B N 1
ATOM 2176 C CA . PHE B 1 105 ? 20.769 -21.758 -1.202 1.00 30.23 133 PHE B CA 1
ATOM 2177 C C . PHE B 1 105 ? 19.947 -20.578 -0.705 1.00 33.19 133 PHE B C 1
ATOM 2178 O O . PHE B 1 105 ? 20.479 -19.690 -0.030 1.00 30.45 133 PHE B O 1
ATOM 2186 N N . ILE B 1 106 ? 18.644 -20.603 -0.986 1.00 34.40 134 ILE B N 1
ATOM 2187 C CA . ILE B 1 106 ? 17.726 -19.539 -0.599 1.00 32.50 134 ILE B CA 1
ATOM 2188 C C . ILE B 1 106 ? 17.067 -19.960 0.708 1.00 38.82 134 ILE B C 1
ATOM 2189 O O . ILE B 1 106 ? 16.243 -20.883 0.728 1.00 34.61 134 ILE B O 1
ATOM 2194 N N . MET B 1 107 ? 17.443 -19.289 1.804 1.00 35.71 135 MET B N 1
ATOM 2195 C CA . MET B 1 107 ? 16.887 -19.554 3.123 1.00 36.67 135 MET B CA 1
ATOM 2196 C C . MET B 1 107 ? 15.736 -18.600 3.408 1.00 36.68 135 MET B C 1
ATOM 2197 O O . MET B 1 107 ? 15.813 -17.400 3.116 1.00 39.38 135 MET B O 1
ATOM 2202 N N . LEU B 1 108 ? 14.690 -19.132 4.018 1.00 38.00 136 LEU B N 1
ATOM 2203 C CA . LEU B 1 108 ? 13.584 -18.334 4.534 1.00 38.15 136 LEU B CA 1
ATOM 2204 C C . LEU B 1 108 ? 13.832 -18.115 6.028 1.00 40.97 136 LEU B C 1
ATOM 2205 O O . LEU B 1 108 ? 13.516 -18.979 6.850 1.00 45.37 136 LEU B O 1
ATOM 2210 N N . ASP B 1 109 ? 14.408 -16.957 6.369 1.00 37.33 137 ASP B N 1
ATOM 2211 C CA . ASP B 1 109 ? 14.939 -16.681 7.705 1.00 39.44 137 ASP B CA 1
ATOM 2212 C C . ASP B 1 109 ? 13.897 -15.969 8.569 1.00 45.59 137 ASP B C 1
ATOM 2213 O O . ASP B 1 109 ? 13.526 -14.819 8.302 1.00 44.21 137 ASP B O 1
ATOM 2218 N N . GLY B 1 110 ? 13.463 -16.637 9.618 1.00 45.45 138 GLY B N 1
ATOM 2219 C CA . GLY B 1 110 ? 12.474 -16.111 10.537 1.00 51.98 138 GLY B CA 1
ATOM 2220 C C . GLY B 1 110 ? 12.024 -17.226 11.460 1.00 56.83 138 GLY B C 1
ATOM 2221 O O . GLY B 1 110 ? 12.807 -18.114 11.807 1.00 53.35 138 GLY B O 1
ATOM 2222 N N . THR B 1 111 ? 10.748 -17.167 11.828 1.00 61.09 139 THR B N 1
ATOM 2223 C CA . THR B 1 111 ? 10.118 -18.246 12.570 1.00 60.43 139 THR B CA 1
ATOM 2224 C C . THR B 1 111 ? 9.511 -19.257 11.598 1.00 61.66 139 THR B C 1
ATOM 2225 O O . THR B 1 111 ? 9.511 -19.062 10.380 1.00 59.73 139 THR B O 1
ATOM 2229 N N . TRP B 1 112 ? 8.963 -20.351 12.146 1.00 65.30 140 TRP B N 1
ATOM 2230 C CA . TRP B 1 112 ? 8.310 -21.342 11.292 1.00 65.42 140 TRP B CA 1
ATOM 2231 C C . TRP B 1 112 ? 7.064 -20.785 10.607 1.00 65.22 140 TRP B C 1
ATOM 2232 O O . TRP B 1 112 ? 6.930 -20.966 9.384 1.00 64.89 140 TRP B O 1
ATOM 2243 N N . PRO B 1 113 ? 6.130 -20.114 11.294 1.00 66.36 141 PRO B N 1
ATOM 2244 C CA . PRO B 1 113 ? 4.991 -19.534 10.561 1.00 61.35 141 PRO B CA 1
ATOM 2245 C C . PRO B 1 113 ? 5.398 -18.437 9.595 1.00 62.27 141 PRO B C 1
ATOM 2246 O O . PRO B 1 113 ? 4.707 -18.221 8.590 1.00 61.92 141 PRO B O 1
ATOM 2250 N N . GLU B 1 114 ? 6.502 -17.737 9.864 1.00 59.79 142 GLU B N 1
ATOM 2251 C CA . GLU B 1 114 ? 6.982 -16.738 8.915 1.00 62.48 142 GLU B CA 1
ATOM 2252 C C . GLU B 1 114 ? 7.641 -17.398 7.707 1.00 59.59 142 GLU B C 1
ATOM 2253 O O . GLU B 1 114 ? 7.421 -16.971 6.567 1.00 56.88 142 GLU B O 1
ATOM 2259 N N . ALA B 1 115 ? 8.435 -18.451 7.935 1.00 59.63 143 ALA B N 1
ATOM 2260 C CA . ALA B 1 115 ? 9.064 -19.166 6.826 1.00 56.31 143 ALA B CA 1
ATOM 2261 C C . ALA B 1 115 ? 8.015 -19.808 5.928 1.00 53.41 143 ALA B C 1
ATOM 2262 O O . ALA B 1 115 ? 8.059 -19.661 4.700 1.00 50.68 143 ALA B O 1
ATOM 2264 N N . ARG B 1 116 ? 7.060 -20.523 6.532 1.00 54.34 144 ARG B N 1
ATOM 2265 C CA . ARG B 1 116 ? 5.976 -21.134 5.768 1.00 54.46 144 ARG B CA 1
ATOM 2266 C C . ARG B 1 116 ? 5.174 -20.095 4.992 1.00 54.49 144 ARG B C 1
ATOM 2267 O O . ARG B 1 116 ? 4.715 -20.372 3.880 1.00 53.06 144 ARG B O 1
ATOM 2269 N N . LYS B 1 117 ? 5.000 -18.895 5.551 1.00 57.28 145 LYS B N 1
ATOM 2270 C CA . LYS B 1 117 ? 4.323 -17.831 4.816 1.00 57.62 145 LYS B CA 1
ATOM 2271 C C . LYS B 1 117 ? 5.177 -17.353 3.645 1.00 52.94 145 LYS B C 1
ATOM 2272 O O . LYS B 1 117 ? 4.683 -17.197 2.521 1.00 50.36 145 LYS B O 1
ATOM 2274 N N . MET B 1 118 ? 6.471 -17.129 3.887 1.00 52.31 146 MET B N 1
ATOM 2275 C CA . MET B 1 118 ? 7.368 -16.779 2.792 1.00 47.87 146 MET B CA 1
ATOM 2276 C C . MET B 1 118 ? 7.374 -17.862 1.723 1.00 49.24 146 MET B C 1
ATOM 2277 O O . MET B 1 118 ? 7.395 -17.553 0.526 1.00 48.27 146 MET B O 1
ATOM 2282 N N . PHE B 1 119 ? 7.345 -19.137 2.135 1.00 48.43 147 PHE B N 1
ATOM 2283 C CA . PHE B 1 119 ? 7.382 -20.230 1.164 1.00 49.50 147 PHE B CA 1
ATOM 2284 C C . PHE B 1 119 ? 6.190 -20.168 0.222 1.00 50.81 147 PHE B C 1
ATOM 2285 O O . PHE B 1 119 ? 6.329 -20.393 -0.986 1.00 51.49 147 PHE B O 1
ATOM 2293 N N . ARG B 1 120 ? 5.020 -19.825 0.748 1.00 50.52 148 ARG B N 1
ATOM 2294 C CA . ARG B 1 120 ? 3.785 -19.920 -0.010 1.00 55.85 148 ARG B CA 1
ATOM 2295 C C . ARG B 1 120 ? 3.466 -18.670 -0.815 1.00 55.74 148 ARG B C 1
ATOM 2296 O O . ARG B 1 120 ? 2.783 -18.776 -1.838 1.00 61.47 148 ARG B O 1
ATOM 2304 N N . LYS B 1 121 ? 3.968 -17.506 -0.412 1.00 54.51 149 LYS B N 1
ATOM 2305 C CA . LYS B 1 121 ? 3.571 -16.236 -1.008 1.00 53.77 149 LYS B CA 1
ATOM 2306 C C . LYS B 1 121 ? 4.742 -15.525 -1.680 1.00 53.88 149 LYS B C 1
ATOM 2307 O O . LYS B 1 121 ? 4.885 -14.304 -1.565 1.00 55.99 149 LYS B O 1
ATOM 2309 N N . SER B 1 122 ? 5.589 -16.271 -2.386 1.00 52.06 150 SER B N 1
ATOM 2310 C CA . SER B 1 122 ? 6.745 -15.709 -3.081 1.00 46.60 150 SER B CA 1
ATOM 2311 C C . SER B 1 122 ? 6.813 -16.292 -4.489 1.00 48.92 150 SER B C 1
ATOM 2312 O O . SER B 1 122 ? 7.576 -17.234 -4.752 1.00 47.10 150 SER B O 1
ATOM 2315 N N . PRO B 1 123 ? 6.056 -15.725 -5.439 1.00 52.31 151 PRO B N 1
ATOM 2316 C CA . PRO B 1 123 ? 5.907 -16.385 -6.748 1.00 52.88 151 PRO B CA 1
ATOM 2317 C C . PRO B 1 123 ? 7.202 -16.464 -7.530 1.00 50.19 151 PRO B C 1
ATOM 2318 O O . PRO B 1 123 ? 7.345 -17.356 -8.376 1.00 51.17 151 PRO B O 1
ATOM 2322 N N . TYR B 1 124 ? 8.145 -15.561 -7.266 1.00 46.01 152 TYR B N 1
ATOM 2323 C CA . TYR B 1 124 ? 9.457 -15.563 -7.898 1.00 49.96 152 TYR B CA 1
ATOM 2324 C C . TYR B 1 124 ? 10.304 -16.772 -7.514 1.00 45.41 152 TYR B C 1
ATOM 2325 O O . TYR B 1 124 ? 11.339 -17.008 -8.145 1.00 47.91 152 TYR B O 1
ATOM 2334 N N . LEU B 1 125 ? 9.897 -17.550 -6.517 1.00 49.47 153 LEU B N 1
ATOM 2335 C CA . LEU B 1 125 ? 10.639 -18.740 -6.131 1.00 47.36 153 LEU B CA 1
ATOM 2336 C C . LEU B 1 125 ? 9.966 -20.026 -6.585 1.00 45.82 153 LEU B C 1
ATOM 2337 O O . LEU B 1 125 ? 10.492 -21.108 -6.313 1.00 46.87 153 LEU B O 1
ATOM 2342 N N . ASP B 1 126 ? 8.828 -19.936 -7.279 1.00 50.46 154 ASP B N 1
ATOM 2343 C CA . ASP B 1 126 ? 7.974 -21.106 -7.493 1.00 49.57 154 ASP B CA 1
ATOM 2344 C C . ASP B 1 126 ? 8.537 -22.040 -8.549 1.00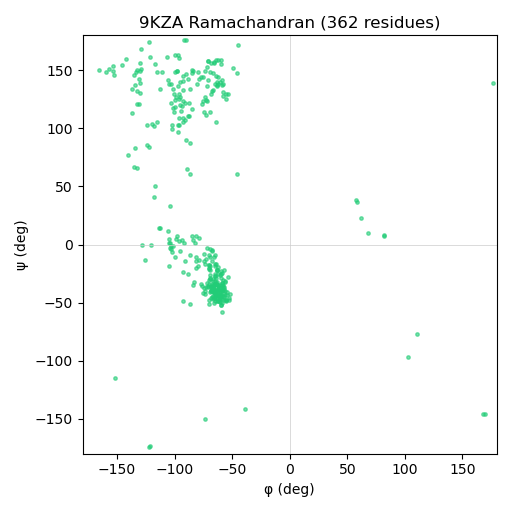 48.07 154 ASP B C 1
ATOM 2345 O O . ASP B 1 126 ? 8.403 -23.265 -8.432 1.00 55.16 154 ASP B O 1
ATOM 2350 N N . ASN B 1 127 ? 9.158 -21.498 -9.584 1.00 46.53 155 ASN B N 1
ATOM 2351 C CA . ASN B 1 127 ? 9.773 -22.351 -10.592 1.00 49.93 155 ASN B CA 1
ATOM 2352 C C . ASN B 1 127 ? 11.121 -22.899 -10.144 1.00 51.04 155 ASN B C 1
ATOM 2353 O O . ASN B 1 127 ? 11.809 -23.540 -10.943 1.00 46.47 155 ASN B O 1
ATOM 2355 N N . LEU B 1 128 ? 11.523 -22.650 -8.864 1.00 46.14 156 LEU B N 1
ATOM 2356 C CA . LEU B 1 128 ? 12.806 -23.102 -8.355 1.00 42.90 156 LEU B CA 1
ATOM 2357 C C . LEU B 1 128 ? 12.660 -24.455 -7.675 1.00 40.74 156 LEU B C 1
ATOM 2358 O O . LEU B 1 128 ? 11.637 -24.730 -7.045 1.00 49.48 156 LEU B O 1
ATOM 2363 N N . PRO B 1 129 ? 13.656 -25.321 -7.785 1.00 39.27 157 PRO B N 1
ATOM 2364 C CA . PRO B 1 129 ? 13.613 -26.579 -7.032 1.00 37.89 157 PRO B CA 1
ATOM 2365 C C . PRO B 1 129 ? 13.720 -26.326 -5.538 1.00 40.76 157 PRO B C 1
ATOM 2366 O O . PRO B 1 129 ? 14.360 -25.371 -5.089 1.00 40.37 157 PRO B O 1
ATOM 2370 N N . VAL B 1 130 ? 13.065 -27.186 -4.771 1.00 35.39 158 VAL B N 1
ATOM 2371 C CA . VAL B 1 130 ? 13.208 -27.241 -3.321 1.00 35.90 158 VAL B CA 1
ATOM 2372 C C . VAL B 1 130 ? 14.221 -28.321 -2.984 1.00 37.14 158 VAL B C 1
ATOM 2373 O O . VAL B 1 130 ? 14.115 -29.454 -3.476 1.00 40.01 158 VAL B O 1
ATOM 2377 N N . ILE B 1 131 ? 15.208 -27.992 -2.156 1.00 36.21 159 ILE B N 1
ATOM 2378 C CA . ILE B 1 131 ? 16.130 -28.998 -1.638 1.00 35.89 159 ILE B CA 1
ATOM 2379 C C . ILE B 1 131 ? 15.701 -29.409 -0.239 1.00 37.33 159 ILE B C 1
ATOM 2380 O O . ILE B 1 131 ? 15.512 -28.562 0.643 1.00 37.86 159 ILE B O 1
ATOM 2385 N N . SER B 1 132 ? 15.539 -30.716 -0.042 1.00 40.52 160 SER B N 1
ATOM 2386 C CA . SER B 1 132 ? 15.207 -31.286 1.256 1.00 41.52 160 SER B CA 1
ATOM 2387 C C . SER B 1 132 ? 16.502 -31.631 1.976 1.00 42.14 160 SER B C 1
ATOM 2388 O O . SER B 1 132 ? 17.295 -32.438 1.476 1.00 38.19 160 SER B O 1
ATOM 2391 N N . VAL B 1 133 ? 16.704 -31.051 3.155 1.00 37.17 161 VAL B N 1
ATOM 2392 C CA . VAL B 1 133 ? 18.006 -31.084 3.814 1.00 35.67 161 VAL B CA 1
ATOM 2393 C C . VAL B 1 133 ? 18.160 -32.350 4.656 1.00 36.16 161 VAL B C 1
ATOM 2394 O O . VAL B 1 133 ? 17.278 -32.701 5.446 1.00 31.78 161 VAL B O 1
ATOM 2398 N N . ASP B 1 134 ? 19.313 -33.002 4.519 1.00 34.92 162 ASP B N 1
ATOM 2399 C CA . ASP B 1 134 ? 19.655 -34.214 5.262 1.00 34.14 162 ASP B CA 1
ATOM 2400 C C . ASP B 1 134 ? 20.274 -33.824 6.596 1.00 31.91 162 ASP B C 1
ATOM 2401 O O . ASP B 1 134 ? 21.498 -33.747 6.735 1.00 32.12 162 ASP B O 1
ATOM 2406 N N . LEU B 1 135 ? 19.426 -33.613 7.603 1.00 32.67 163 LEU B N 1
ATOM 2407 C CA . LEU B 1 135 ? 19.914 -33.096 8.879 1.00 37.22 163 LEU B CA 1
ATOM 2408 C C . LEU B 1 135 ? 20.663 -34.132 9.706 1.00 38.49 163 LEU B C 1
ATOM 2409 O O . LEU B 1 135 ? 21.257 -33.764 10.725 1.00 37.02 163 LEU B O 1
ATOM 2414 N N . SER B 1 136 ? 20.667 -35.401 9.296 1.00 37.94 164 SER B N 1
ATOM 2415 C CA . SER B 1 136 ? 21.479 -36.396 9.990 1.00 36.80 164 SER B CA 1
ATOM 2416 C C . SER B 1 136 ? 22.960 -36.076 9.867 1.00 35.30 164 SER B C 1
ATOM 2417 O O . SER B 1 136 ? 23.773 -36.584 10.644 1.00 31.83 164 SER B O 1
ATOM 2420 N N . ARG B 1 137 ? 23.325 -35.220 8.915 1.00 36.47 165 ARG B N 1
ATOM 2421 C CA . ARG B 1 137 ? 24.729 -34.906 8.716 1.00 34.23 165 ARG B CA 1
ATOM 2422 C C . ARG B 1 137 ? 25.303 -34.073 9.856 1.00 33.20 165 ARG B C 1
ATOM 2423 O O . ARG B 1 137 ? 26.528 -34.014 10.009 1.00 33.95 165 ARG B O 1
ATOM 2431 N N . LEU B 1 138 ? 24.449 -33.446 10.665 1.00 33.44 166 LEU B N 1
ATOM 2432 C CA . LEU B 1 138 ? 24.916 -32.699 11.827 1.00 34.48 166 LEU B CA 1
ATOM 2433 C C . LEU B 1 138 ? 25.728 -33.566 12.774 1.00 36.92 166 LEU B C 1
ATOM 2434 O O . LEU B 1 138 ? 26.523 -33.033 13.560 1.00 35.50 166 LEU B O 1
ATOM 2439 N N . SER B 1 139 ? 25.546 -34.893 12.712 1.00 33.58 167 SER B N 1
ATOM 2440 C CA . SER B 1 139 ? 26.281 -35.796 13.591 1.00 31.91 167 SER B CA 1
ATOM 2441 C C . SER B 1 139 ? 27.774 -35.697 13.358 1.00 32.03 167 SER B C 1
ATOM 2442 O O . SER B 1 139 ? 2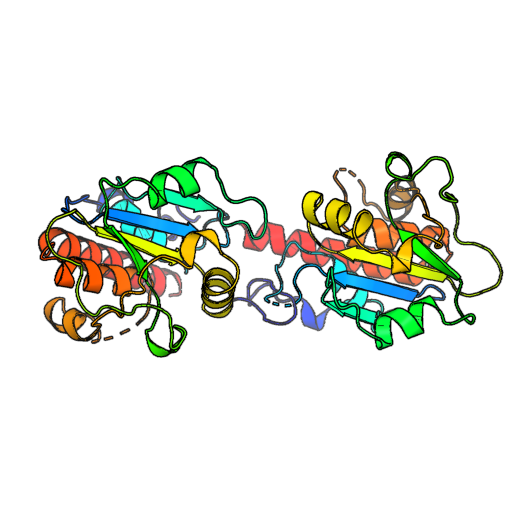8.563 -35.823 14.296 1.00 35.96 167 SER B O 1
ATOM 2445 N N . ALA B 1 140 ? 28.182 -35.470 12.115 1.00 31.32 168 ALA B N 1
ATOM 2446 C CA . ALA B 1 140 ? 29.599 -35.334 11.819 1.00 30.51 168 ALA B CA 1
ATOM 2447 C C . ALA B 1 140 ? 30.212 -34.109 12.483 1.00 32.59 168 ALA B C 1
ATOM 2448 O O . ALA B 1 140 ? 31.441 -34.034 12.587 1.00 32.10 168 ALA B O 1
ATOM 2450 N N . TYR B 1 141 ? 29.384 -33.154 12.926 1.00 33.11 169 TYR B N 1
ATOM 2451 C CA . TYR B 1 141 ? 29.840 -31.904 13.534 1.00 33.16 169 TYR B CA 1
ATOM 2452 C C . TYR B 1 141 ? 29.484 -31.827 15.010 1.00 36.14 169 TYR B C 1
ATOM 2453 O O . TYR B 1 141 ? 29.571 -30.746 15.612 1.00 36.63 169 TYR B O 1
ATOM 2462 N N . ARG B 1 142 ? 29.095 -32.953 15.602 1.00 36.71 170 ARG B N 1
ATOM 2463 C CA . ARG B 1 142 ? 28.779 -33.047 17.025 1.00 41.53 170 ARG B CA 1
ATOM 2464 C C . ARG B 1 142 ? 27.680 -32.066 17.417 1.00 40.97 170 ARG B C 1
ATOM 2465 O O . ARG B 1 142 ? 27.711 -31.470 18.495 1.00 42.70 170 ARG B O 1
ATOM 2470 N N . LEU B 1 143 ? 26.700 -31.907 16.526 1.00 44.45 171 LEU B N 1
ATOM 2471 C CA . LEU B 1 143 ? 25.464 -31.171 16.764 1.00 42.37 171 LEU B CA 1
ATOM 2472 C C . LEU B 1 143 ? 24.282 -32.107 16.526 1.00 49.06 171 LEU B C 1
ATOM 2473 O O . LEU B 1 143 ? 24.445 -33.248 16.093 1.00 52.37 171 LEU B O 1
ATOM 2478 N N . ARG B 1 144 ? 23.077 -31.626 16.817 1.00 54.81 172 ARG B N 1
ATOM 2479 C CA . ARG B 1 144 ? 21.880 -32.454 16.637 1.00 57.00 172 ARG B CA 1
ATOM 2480 C C . ARG B 1 144 ? 20.653 -31.593 16.342 1.00 64.45 172 ARG B C 1
ATOM 2481 O O . ARG B 1 144 ? 20.487 -30.507 16.913 1.00 63.92 172 ARG B O 1
ATOM 2483 N N . GLN B 1 151 ? 13.396 -28.288 17.572 1.00 67.27 179 GLN B N 1
ATOM 2484 C CA . GLN B 1 151 ? 13.526 -28.349 16.116 1.00 67.40 179 GLN B CA 1
ATOM 2485 C C . GLN B 1 151 ? 14.953 -28.006 15.679 1.00 60.86 179 GLN B C 1
ATOM 2486 O O . GLN B 1 151 ? 15.915 -28.406 16.342 1.00 62.97 179 GLN B O 1
ATOM 2488 N N . TYR B 1 152 ? 15.087 -27.277 14.566 1.00 58.71 180 TYR B N 1
ATOM 2489 C CA . TYR B 1 152 ? 16.388 -26.979 13.972 1.00 53.93 180 TYR B CA 1
ATOM 2490 C C . TYR B 1 152 ? 16.497 -25.506 13.620 1.00 50.43 180 TYR B C 1
ATOM 2491 O O . TYR B 1 152 ? 15.615 -24.950 12.962 1.00 53.18 180 TYR B O 1
ATOM 2500 N N . CYS B 1 153 ? 17.606 -24.899 14.017 1.00 45.23 181 CYS B N 1
ATOM 2501 C CA . CYS B 1 153 ? 17.875 -23.515 13.675 1.00 45.44 181 CYS B CA 1
ATOM 2502 C C . CYS B 1 153 ? 18.247 -23.388 12.205 1.00 40.57 181 CYS B C 1
ATOM 2503 O O . CYS B 1 153 ? 18.814 -24.301 11.599 1.00 40.12 181 CYS B O 1
ATOM 2506 N N . THR B 1 154 ? 17.904 -22.237 11.632 1.00 39.80 182 THR B N 1
ATOM 2507 C CA . THR B 1 154 ? 18.301 -21.925 10.267 1.00 40.41 182 THR B CA 1
ATOM 2508 C C . THR B 1 154 ? 19.800 -22.115 10.067 1.00 33.97 182 THR B C 1
ATOM 2509 O O . THR B 1 154 ? 20.229 -22.689 9.062 1.00 32.07 182 THR B O 1
ATOM 2513 N N . ALA B 1 155 ? 20.608 -21.670 11.030 1.00 33.32 183 ALA B N 1
ATOM 2514 C CA . ALA B 1 155 ? 22.052 -21.854 10.939 1.00 30.39 183 ALA B CA 1
ATOM 2515 C C . ALA B 1 155 ? 22.436 -23.326 10.964 1.00 33.06 183 ALA B C 1
ATOM 2516 O O . ALA B 1 155 ? 23.432 -23.710 10.336 1.00 28.92 183 ALA B O 1
ATOM 2518 N N . GLU B 1 156 ? 21.683 -24.151 11.702 1.00 31.63 184 GLU B N 1
ATOM 2519 C CA . GLU B 1 156 ? 21.962 -25.585 11.730 1.00 34.72 184 GLU B CA 1
ATOM 2520 C C . GLU B 1 156 ? 21.644 -26.226 10.388 1.00 36.04 184 GLU B C 1
ATOM 2521 O O . GLU B 1 156 ? 22.385 -27.097 9.913 1.00 31.18 184 GLU B O 1
ATOM 2527 N N . VAL B 1 157 ? 20.534 -25.815 9.775 1.00 32.37 185 VAL B N 1
ATOM 2528 C CA . VAL B 1 157 ? 20.200 -26.306 8.444 1.00 36.61 185 VAL B CA 1
ATOM 2529 C C . VAL B 1 157 ? 21.291 -25.929 7.446 1.00 32.61 185 VAL B C 1
ATOM 2530 O O . VAL B 1 157 ? 21.644 -26.719 6.567 1.00 28.47 185 VAL B O 1
ATOM 2534 N N . ALA B 1 158 ? 21.872 -24.735 7.593 1.00 30.39 186 ALA B N 1
ATOM 2535 C CA . ALA B 1 158 ? 22.916 -24.298 6.672 1.00 29.67 186 ALA B CA 1
ATOM 2536 C C . ALA B 1 158 ? 24.171 -25.145 6.814 1.00 28.41 186 ALA B C 1
ATOM 2537 O O . ALA B 1 158 ? 24.854 -25.404 5.823 1.00 26.94 186 ALA B O 1
ATOM 2539 N N . ILE B 1 159 ? 24.522 -25.528 8.048 1.00 24.04 187 ILE B N 1
ATOM 2540 C CA . ILE B 1 159 ? 25.663 -26.408 8.274 1.00 28.28 187 ILE B CA 1
ATOM 2541 C C . ILE B 1 159 ? 25.473 -27.713 7.515 1.00 28.09 187 ILE B C 1
ATOM 2542 O O . ILE B 1 159 ? 26.399 -28.224 6.871 1.00 24.73 187 ILE B O 1
ATOM 2547 N N . ALA B 1 160 ? 24.265 -28.269 7.591 1.00 27.58 188 ALA B N 1
ATOM 2548 C CA . ALA B 1 160 ? 23.969 -29.508 6.881 1.00 30.09 188 ALA B CA 1
ATOM 2549 C C . ALA B 1 160 ? 24.076 -29.307 5.379 1.00 29.38 188 ALA B C 1
ATOM 2550 O O . ALA B 1 160 ? 24.685 -30.127 4.684 1.00 29.47 188 ALA B O 1
ATOM 2552 N N . LEU B 1 161 ? 23.537 -28.184 4.868 1.00 30.78 189 LEU B N 1
ATOM 2553 C CA . LEU B 1 161 ? 23.653 -27.879 3.440 1.00 30.92 189 LEU B CA 1
ATOM 2554 C C . LEU B 1 161 ? 25.112 -27.783 3.013 1.00 30.17 189 LEU B C 1
ATOM 2555 O O . LEU B 1 161 ? 25.519 -28.404 2.023 1.00 28.02 189 LEU B O 1
ATOM 2560 N N . LEU B 1 162 ? 25.914 -27.000 3.745 1.00 30.20 190 LEU B N 1
ATOM 2561 C CA . LEU B 1 162 ? 27.341 -26.911 3.456 1.00 25.13 190 LEU B CA 1
ATOM 2562 C C . LEU B 1 162 ? 27.991 -28.289 3.392 1.00 24.49 190 LEU B C 1
ATOM 2563 O O . LEU B 1 162 ? 28.799 -28.568 2.499 1.00 26.62 190 LEU B O 1
ATOM 2568 N N . ASP B 1 163 ? 27.687 -29.151 4.364 1.00 29.10 191 ASP B N 1
ATOM 2569 C CA . ASP B 1 163 ? 28.258 -30.496 4.348 1.00 28.69 191 ASP B CA 1
ATOM 2570 C C . ASP B 1 163 ? 27.802 -31.276 3.116 1.00 28.12 191 ASP B C 1
ATOM 2571 O O . ASP B 1 163 ? 28.616 -31.907 2.437 1.00 28.31 191 ASP B O 1
ATOM 2576 N N . MET B 1 164 ? 26.503 -31.223 2.805 1.00 29.84 192 MET B N 1
ATOM 2577 C CA . MET B 1 164 ? 25.964 -31.855 1.601 1.00 29.78 192 MET B CA 1
ATOM 2578 C C . MET B 1 164 ? 26.680 -31.420 0.330 1.00 29.45 192 MET B C 1
ATOM 2579 O O . MET B 1 164 ? 26.685 -32.153 -0.659 1.00 29.20 192 MET B O 1
ATOM 2584 N N . ALA B 1 165 ? 27.247 -30.216 0.312 1.00 30.45 193 ALA B N 1
ATOM 2585 C CA . ALA B 1 165 ? 27.932 -29.695 -0.861 1.00 24.42 193 ALA B CA 1
ATOM 2586 C C . ALA B 1 165 ? 29.433 -29.912 -0.806 1.00 26.60 193 ALA B C 1
ATOM 2587 O O . ALA B 1 165 ? 30.144 -29.441 -1.695 1.00 29.64 193 ALA B O 1
ATOM 2589 N N . GLY B 1 166 ? 29.938 -30.576 0.229 1.00 27.40 194 GLY B N 1
ATOM 2590 C CA . GLY B 1 166 ? 31.370 -30.775 0.359 1.00 27.03 194 GLY B CA 1
ATOM 2591 C C . GLY B 1 166 ? 32.137 -29.603 0.942 1.00 26.36 194 GLY B C 1
ATOM 2592 O O . GLY B 1 166 ? 33.375 -29.634 0.944 1.00 29.74 194 GLY B O 1
ATOM 2593 N N . ASP B 1 167 ? 31.445 -28.573 1.428 1.00 26.10 195 ASP B N 1
ATOM 2594 C CA . ASP B 1 167 ? 32.094 -27.399 2.030 1.00 27.78 195 ASP B CA 1
ATOM 2595 C C . ASP B 1 167 ? 32.296 -27.645 3.528 1.00 26.98 195 ASP B C 1
ATOM 2596 O O . ASP B 1 167 ? 31.729 -26.969 4.386 1.00 26.48 195 ASP B O 1
ATOM 2601 N N . THR B 1 168 ? 33.140 -28.645 3.833 1.00 29.58 196 THR B N 1
ATOM 2602 C CA . THR B 1 168 ? 33.273 -29.109 5.216 1.00 27.22 196 THR B CA 1
ATOM 2603 C C . THR B 1 168 ? 33.964 -28.087 6.112 1.00 25.76 196 THR B C 1
ATOM 2604 O O . THR B 1 168 ? 33.708 -28.064 7.318 1.00 25.03 196 THR B O 1
ATOM 2608 N N . GLY B 1 169 ? 34.873 -27.281 5.558 1.00 27.60 197 GLY B N 1
ATOM 2609 C CA . GLY B 1 169 ? 35.505 -26.231 6.351 1.00 30.29 197 GLY B CA 1
ATOM 2610 C C . GLY B 1 169 ? 34.521 -25.165 6.794 1.00 27.54 197 GLY B C 1
ATOM 2611 O O . GLY B 1 169 ? 34.502 -24.774 7.962 1.00 28.36 197 GLY B O 1
ATOM 2612 N N . ALA B 1 170 ? 33.670 -24.695 5.881 1.00 26.86 198 ALA B N 1
ATOM 2613 C CA . ALA B 1 170 ? 32.676 -23.714 6.292 1.00 27.26 198 ALA B CA 1
ATOM 2614 C C . ALA B 1 170 ? 31.639 -24.341 7.219 1.00 25.05 198 ALA B C 1
ATOM 2615 O O . ALA B 1 170 ? 31.172 -23.696 8.164 1.00 24.36 198 ALA B O 1
ATOM 2617 N N . ALA B 1 171 ? 31.272 -25.606 6.984 1.00 24.47 199 ALA B N 1
ATOM 2618 C CA . ALA B 1 171 ? 30.294 -26.241 7.868 1.00 27.27 199 ALA B CA 1
ATOM 2619 C C . ALA B 1 171 ? 30.851 -26.383 9.275 1.00 24.41 199 ALA B C 1
ATOM 2620 O O . ALA B 1 171 ? 30.153 -26.128 10.260 1.00 27.86 199 ALA B O 1
ATOM 2622 N N . ALA B 1 172 ? 32.118 -26.774 9.387 1.00 26.42 200 ALA B N 1
ATOM 2623 C CA . ALA B 1 172 ? 32.749 -26.882 10.697 1.00 25.31 200 ALA B CA 1
ATOM 2624 C C . ALA B 1 172 ? 32.898 -25.513 11.355 1.00 24.59 200 ALA B C 1
ATOM 2625 O O . ALA B 1 172 ? 32.747 -25.382 12.576 1.00 27.79 200 ALA B O 1
ATOM 2627 N N . GLY B 1 173 ? 33.189 -24.481 10.564 1.00 27.64 201 GLY B N 1
ATOM 2628 C CA . GLY B 1 173 ? 33.361 -23.143 11.128 1.00 21.38 201 GLY B CA 1
ATOM 2629 C C . GLY B 1 173 ? 32.032 -22.554 11.555 1.00 25.70 201 GLY B C 1
ATOM 2630 O O . GLY B 1 173 ? 31.933 -21.898 12.596 1.00 23.52 201 GLY B O 1
ATOM 2631 N N . LEU B 1 174 ? 30.981 -22.833 10.791 1.00 22.77 202 LEU B N 1
ATOM 2632 C CA . LEU B 1 174 ? 29.651 -22.382 11.180 1.00 23.61 202 LEU B CA 1
ATOM 2633 C C . LEU B 1 174 ? 29.133 -23.158 12.390 1.00 23.30 202 LEU B C 1
ATOM 2634 O O . LEU B 1 174 ? 28.469 -22.587 13.259 1.00 30.87 202 LEU B O 1
ATOM 2639 N N . GLY B 1 175 ? 29.435 -24.452 12.478 1.00 27.20 203 GLY B N 1
ATOM 2640 C CA . GLY B 1 175 ? 29.053 -25.192 13.666 1.00 28.35 203 GLY B CA 1
ATOM 2641 C C . GLY B 1 175 ? 29.678 -24.611 14.920 1.00 26.92 203 GLY B C 1
ATOM 2642 O O . GLY B 1 175 ? 28.992 -24.340 15.904 1.00 27.77 203 GLY B O 1
ATOM 2643 N N . GLU B 1 176 ? 30.997 -24.431 14.898 1.00 26.83 204 GLU B N 1
ATOM 2644 C CA . GLU B 1 176 ? 31.697 -23.866 16.044 1.00 28.81 204 GLU B CA 1
ATOM 2645 C C . GLU B 1 176 ? 31.130 -22.499 16.415 1.00 27.82 204 GLU B C 1
ATOM 2646 O O . GLU B 1 176 ? 30.955 -22.195 17.601 1.00 25.95 204 GLU B O 1
ATOM 2652 N N . HIS B 1 177 ? 30.832 -21.668 15.409 1.00 28.33 205 HIS B N 1
ATOM 2653 C CA . HIS B 1 177 ? 30.273 -20.327 15.639 1.00 26.01 205 HIS B CA 1
ATOM 2654 C C . HIS B 1 177 ? 28.874 -20.403 16.232 1.00 30.98 205 HIS B C 1
ATOM 2655 O O . HIS B 1 177 ? 28.537 -19.653 17.156 1.00 27.95 205 HIS B O 1
ATOM 2662 N N . PHE B 1 178 ? 28.038 -21.289 15.689 1.00 26.70 206 PHE B N 1
ATOM 2663 C CA . PHE B 1 178 ? 26.679 -21.447 16.189 1.00 30.08 206 PHE B CA 1
ATOM 2664 C C . PHE B 1 178 ? 26.678 -21.946 17.626 1.00 26.81 206 PHE B C 1
ATOM 2665 O O . PHE B 1 178 ? 25.864 -21.510 18.447 1.00 33.03 206 PHE B O 1
ATOM 2673 N N . THR B 1 179 ? 27.585 -22.854 17.955 1.00 29.18 207 THR B N 1
ATOM 2674 C CA . THR B 1 179 ? 27.637 -23.345 19.329 1.00 26.30 207 THR B CA 1
ATOM 2675 C C . THR B 1 179 ? 28.117 -22.259 20.285 1.00 29.92 207 THR B C 1
ATOM 2676 O O . THR B 1 179 ? 27.630 -22.161 21.419 1.00 29.58 207 THR B O 1
ATOM 2680 N N . ARG B 1 180 ? 29.057 -21.422 19.834 1.00 27.19 208 ARG B N 1
ATOM 2681 C CA . ARG B 1 180 ? 29.506 -20.285 20.635 1.00 29.69 208 ARG B CA 1
ATOM 2682 C C . ARG B 1 180 ? 28.352 -19.307 20.892 1.00 31.35 208 ARG B C 1
ATOM 2683 O O . ARG B 1 180 ? 28.090 -18.912 22.037 1.00 30.15 208 ARG B O 1
ATOM 2691 N N . PHE B 1 181 ? 27.616 -18.943 19.841 1.00 27.50 209 PHE B N 1
ATOM 2692 C CA . PHE B 1 181 ? 26.449 -18.094 20.043 1.00 31.65 209 PHE B CA 1
ATOM 2693 C C . PHE B 1 181 ? 25.427 -18.759 20.953 1.00 29.73 209 PHE B C 1
ATOM 2694 O O . PHE B 1 181 ? 24.895 -18.128 21.868 1.00 32.80 209 PHE B O 1
ATOM 2702 N N . LYS B 1 182 ? 25.126 -20.029 20.708 1.00 32.03 210 LYS B N 1
ATOM 2703 C CA . LYS B 1 182 ? 24.054 -20.664 21.455 1.00 31.34 210 LYS B CA 1
ATOM 2704 C C . LYS B 1 182 ? 24.421 -20.807 22.923 1.00 33.08 210 LYS B C 1
ATOM 2705 O O . LYS B 1 182 ? 23.576 -20.602 23.802 1.00 32.07 210 LYS B O 1
ATOM 2711 N N . THR B 1 183 ? 25.679 -21.147 23.206 1.00 27.35 211 THR B N 1
ATOM 2712 C CA . THR B 1 183 ? 26.123 -21.236 24.594 1.00 29.78 211 THR B CA 1
ATOM 2713 C C . THR B 1 183 ? 26.065 -19.874 25.279 1.00 33.53 211 THR B C 1
ATOM 2714 O O . THR B 1 183 ? 25.606 -19.766 26.423 1.00 35.83 211 THR B O 1
ATOM 2718 N N . ARG B 1 184 ? 26.512 -18.820 24.593 1.00 28.03 212 ARG B N 1
ATOM 2719 C CA . ARG B 1 184 ? 26.511 -17.501 25.218 1.00 33.00 212 ARG B CA 1
ATOM 2720 C C . ARG B 1 184 ? 25.095 -16.977 25.400 1.00 35.54 212 ARG B C 1
ATOM 2721 O O . ARG B 1 184 ? 24.818 -16.295 26.391 1.00 33.27 212 ARG B O 1
ATOM 2729 N N . TYR B 1 185 ? 24.193 -17.297 24.462 1.00 33.92 213 TYR B N 1
ATOM 2730 C CA . TYR B 1 185 ? 22.795 -16.891 24.577 1.00 39.73 213 TYR B CA 1
ATOM 2731 C C . TYR B 1 185 ? 22.121 -17.552 25.777 1.00 43.77 213 TYR B C 1
ATOM 2732 O O . TYR B 1 185 ? 21.392 -16.892 26.530 1.00 48.47 213 TYR B O 1
ATOM 2741 N N . LEU B 1 186 ? 22.349 -18.854 25.972 1.00 40.89 214 LEU B N 1
ATOM 2742 C CA . LEU B 1 186 ? 21.825 -19.531 27.152 1.00 40.61 214 LEU B CA 1
ATOM 2743 C C . LEU B 1 186 ? 22.387 -18.921 28.437 1.00 45.99 214 LEU B C 1
ATOM 2744 O O . LEU B 1 186 ? 21.645 -18.688 29.401 1.00 43.90 214 LEU B O 1
ATOM 2749 N N . ALA B 1 187 ? 23.694 -18.634 28.466 1.00 37.99 215 ALA B N 1
ATOM 2750 C CA . ALA B 1 187 ? 24.290 -18.091 29.683 1.00 42.06 215 ALA B CA 1
ATOM 2751 C C . ALA B 1 187 ? 23.794 -16.669 29.960 1.00 43.76 215 ALA B C 1
ATOM 2752 O O . ALA B 1 187 ? 23.524 -16.316 31.114 1.00 44.89 215 ALA B O 1
ATOM 2754 N N . GLY B 1 188 ? 23.653 -15.843 28.917 1.00 42.08 216 GLY B N 1
ATOM 2755 C CA . GLY B 1 188 ? 23.036 -14.539 29.106 1.00 47.73 216 GLY B CA 1
ATOM 2756 C C . GLY B 1 188 ? 21.616 -14.635 29.636 1.00 53.34 216 GLY B C 1
ATOM 2757 O O . GLY B 1 188 ? 21.121 -13.702 30.275 1.00 56.41 216 GLY B O 1
ATOM 2758 N N . LYS B 1 189 ? 20.944 -15.758 29.372 1.00 48.40 217 LYS B N 1
ATOM 2759 C CA . LYS B 1 189 ? 19.631 -16.070 29.923 1.00 56.12 217 LYS B CA 1
ATOM 2760 C C . LYS B 1 189 ? 19.704 -16.467 31.396 1.00 61.16 217 LYS B C 1
ATOM 2761 O O . LYS B 1 189 ? 18.672 -16.469 32.078 1.00 63.91 217 LYS B O 1
ATOM 2767 N N . THR B 1 190 ? 20.899 -16.768 31.904 1.00 57.18 218 THR B N 1
ATOM 2768 C CA . THR B 1 190 ? 21.098 -17.147 33.298 1.00 56.56 218 THR B CA 1
ATOM 2769 C C . THR B 1 190 ? 21.584 -15.961 34.132 1.00 62.86 218 THR B C 1
ATOM 2770 O O . THR B 1 190 ? 21.231 -14.808 33.871 1.00 64.03 218 THR B O 1
#

Foldseek 3Di:
DADPLQRFPPVLDCLVVQDADDALAEEEEAECDVVDDNQWCPVLLCSRVVNHHYDHHDLPDDDVVVLCVCPPPLEQEAEEDAPVVADPPAAEDAFGDPDRHYYYYYHIDDPVSSSVSVPRDVSRRNHHHYHFQLCVCVVLVDDSDHSLSSVLRNRVSRVVPVSSNSSSVSVVSSVVSRVVSVD/DADQLQGFRPVLDCLVVQDADDALAEEEEAECDVSDDNQFCPVLLCSRVVNHHYDHDDLPDDDVVVLCVCPPPQEQEAEEDAPVPADPPAAEAAAADPDHHYYYYYHIDDPVSSSVCVVRPVSRRNHHYYHFDLVCCVVQVDHVDHSLSSVLRNRVSRVVPVSSNSSSVSVVSSVVSRVVSVD